Protein AF-A0AAN8PLW9-F1 (afdb_monomer_lite)

InterPro domains:
  IPR005813 Large ribosomal subunit protein bL20 [PF00453] (25-83)
  IPR009062 Smac/DIABLO-like superfamily [SSF46984] (155-312)
  IPR015142 Smac/DIABLO protein [PF09057] (151-311)
  IPR015142 Smac/DIABLO protein [PTHR32247] (150-314)
  IPR035566 Ribosomal protein bL20, C-terminal [G3DSA:1.10.1900.20] (32-91)
  IPR035566 Ribosomal protein bL20, C-terminal [SSF74731] (24-89)

pLDDT: mean 75.08, std 21.53, range [24.36, 96.12]

Foldseek 3Di:
DPVVVVVVVVVPPPPPPDDPVVVVVVVVVVVVVVVLQVQLQVLCVVLQHGPVLLVVLCVLVVNDDDSVVLSVCSVPPVPVNNVSSLNSLVSCVVVVDDPCVVGDDRDPDDDDPDDPRDDPDPPDPDDDDDDDDDDPPPPDPDDDDDDPDDDDDDDPDVLVVLLVVLVVLLVVLLVLLVVLLVVLVVLLVQLVVLLVVLLVLLVVVVPDPDPDVVSVVVNVVSVVVNVVSVVVNVVSVVVNVVSVVSLVVSLVSNVVSVNPVSSVVSVVSNVVSVVVSVVSVVVVVVSVVSSVVSVVVVVVVVVVVVVVVVVVVVVVVVVVVVVVVPD

Radius of gyration: 37.56 Å; chains: 1; bounding box: 83×84×114 Å

Structure (mmCIF, N/CA/C/O backbone):
data_AF-A0AAN8PLW9-F1
#
_entry.id   AF-A0AAN8PLW9-F1
#
loop_
_atom_site.group_PDB
_atom_site.id
_atom_site.type_symbol
_atom_site.label_atom_id
_atom_site.label_alt_id
_atom_site.label_comp_id
_atom_site.label_asym_id
_atom_site.label_entity_id
_atom_site.label_seq_id
_atom_site.pdbx_PDB_ins_code
_atom_site.Cartn_x
_atom_site.Cartn_y
_atom_site.Cartn_z
_atom_site.occupancy
_atom_site.B_iso_or_equiv
_atom_site.auth_seq_id
_atom_site.auth_comp_id
_atom_site.auth_asym_id
_atom_site.auth_atom_id
_atom_site.pdbx_PDB_model_num
ATOM 1 N N . MET A 1 1 ? -23.360 70.656 -38.941 1.00 50.59 1 MET A N 1
ATOM 2 C CA . MET A 1 1 ? -24.178 69.488 -38.533 1.00 50.59 1 MET A CA 1
ATOM 3 C C . MET A 1 1 ? -23.566 68.117 -38.887 1.00 50.59 1 MET A C 1
ATOM 5 O O . MET A 1 1 ? -24.275 67.131 -38.791 1.00 50.59 1 MET A O 1
ATOM 9 N N . VAL A 1 2 ? -22.261 67.995 -39.193 1.00 48.69 2 VAL A N 1
ATOM 10 C CA . VAL A 1 2 ? -21.646 66.688 -39.561 1.00 48.69 2 VAL A CA 1
ATOM 11 C C . VAL A 1 2 ? -20.657 66.154 -38.504 1.00 48.69 2 VAL A C 1
ATOM 13 O O . VAL A 1 2 ? -20.423 64.956 -38.417 1.00 48.69 2 VAL A O 1
ATOM 16 N N . LEU A 1 3 ? -20.153 67.004 -37.601 1.00 41.78 3 LEU A N 1
ATOM 17 C CA . LEU A 1 3 ? -19.166 66.601 -36.583 1.00 41.78 3 LEU A CA 1
ATOM 18 C C . LEU A 1 3 ? -19.760 66.019 -35.285 1.00 41.78 3 LEU A C 1
ATOM 20 O O . LEU A 1 3 ? -19.032 65.433 -34.491 1.00 41.78 3 LEU A O 1
ATOM 24 N N . ARG A 1 4 ? -21.080 66.117 -35.064 1.00 43.03 4 ARG A N 1
ATOM 25 C CA . ARG A 1 4 ? -21.743 65.469 -33.912 1.00 43.03 4 ARG A CA 1
ATOM 26 C C . ARG A 1 4 ? -22.109 64.001 -34.169 1.00 43.03 4 ARG A C 1
ATOM 28 O O . ARG A 1 4 ? -22.199 63.236 -33.215 1.00 43.03 4 ARG A O 1
ATOM 35 N N . SER A 1 5 ? -22.250 63.592 -35.431 1.00 45.59 5 SER A N 1
ATOM 36 C CA . SER A 1 5 ? -22.651 62.225 -35.795 1.00 45.59 5 SER A CA 1
ATOM 37 C C . SER A 1 5 ? -21.493 61.222 -35.718 1.00 45.59 5 SER A C 1
ATOM 39 O O . SER A 1 5 ? -21.696 60.080 -35.315 1.00 45.59 5 SER A O 1
ATOM 41 N N . VAL A 1 6 ? -20.256 61.651 -35.998 1.00 51.91 6 VAL A N 1
ATOM 42 C CA . VAL A 1 6 ? -19.068 60.779 -35.883 1.00 51.91 6 VAL A CA 1
ATOM 43 C C . VAL A 1 6 ? -18.714 60.498 -34.414 1.00 51.91 6 VAL A C 1
ATOM 45 O O . VAL A 1 6 ? -18.327 59.382 -34.067 1.00 51.91 6 VAL A O 1
ATOM 48 N N . ALA A 1 7 ? -18.933 61.468 -33.518 1.00 49.44 7 ALA A N 1
ATOM 49 C CA . ALA A 1 7 ? -18.666 61.312 -32.086 1.00 49.44 7 ALA A CA 1
ATOM 50 C C . ALA A 1 7 ? -19.625 60.326 -31.387 1.00 49.44 7 ALA A C 1
ATOM 52 O O . ALA A 1 7 ? -19.243 59.686 -30.407 1.00 49.44 7 ALA A O 1
ATOM 53 N N . LEU A 1 8 ? -20.852 60.162 -31.897 1.00 50.16 8 LEU A N 1
ATOM 54 C CA . LEU A 1 8 ? -21.793 59.148 -31.409 1.00 50.16 8 LEU A CA 1
ATOM 55 C C . LEU A 1 8 ? -21.481 57.751 -31.962 1.00 50.16 8 LEU A C 1
ATOM 57 O O . LEU A 1 8 ? -21.632 56.772 -31.234 1.00 50.16 8 LEU A O 1
ATOM 61 N N . PHE A 1 9 ? -20.950 57.648 -33.185 1.00 44.53 9 PHE A N 1
ATOM 62 C CA . PHE A 1 9 ? -20.559 56.361 -33.767 1.00 44.53 9 PHE A CA 1
ATOM 63 C C . PHE A 1 9 ? -19.306 55.758 -33.104 1.00 44.53 9 PHE A C 1
ATOM 65 O O . PHE A 1 9 ? -19.238 54.548 -32.905 1.00 44.53 9 PHE A O 1
ATOM 72 N N . MET A 1 10 ? -18.357 56.580 -32.634 1.00 47.38 10 MET A N 1
ATOM 73 C CA . MET A 1 10 ? -17.218 56.089 -31.832 1.00 47.38 10 MET A CA 1
ATOM 74 C C . MET A 1 10 ? -17.579 55.718 -30.381 1.00 47.38 10 MET A C 1
ATOM 76 O O . MET A 1 10 ? -16.750 55.154 -29.663 1.00 47.38 10 MET A O 1
ATOM 80 N N . ARG A 1 11 ? -18.811 56.004 -29.935 1.00 45.56 11 ARG A N 1
ATOM 81 C CA . ARG A 1 11 ? -19.292 55.677 -28.583 1.00 45.56 11 ARG A CA 1
ATOM 82 C C . ARG A 1 11 ? -19.982 54.315 -28.493 1.00 45.56 11 ARG A C 1
ATOM 84 O O . ARG A 1 11 ? -20.186 53.820 -27.387 1.00 45.56 11 ARG A O 1
ATOM 91 N N . HIS A 1 12 ? -20.245 53.660 -29.622 1.00 45.56 12 HIS A N 1
ATOM 92 C CA . HIS A 1 12 ? -20.545 52.231 -29.657 1.00 45.56 12 HIS A CA 1
ATOM 93 C C . HIS A 1 12 ? -19.248 51.424 -29.746 1.00 45.56 12 HIS A C 1
ATOM 95 O O . HIS A 1 12 ? -18.953 50.767 -30.741 1.00 45.56 12 HIS A O 1
ATOM 101 N N . ARG A 1 13 ? -18.469 51.427 -28.653 1.00 52.16 13 ARG A N 1
ATOM 102 C CA . ARG A 1 13 ? -17.624 50.259 -28.389 1.00 52.16 13 ARG A CA 1
ATOM 103 C C . ARG A 1 13 ? -18.575 49.069 -28.221 1.00 52.16 13 ARG A C 1
ATOM 105 O O . ARG A 1 13 ? -19.472 49.167 -27.380 1.00 52.16 13 ARG A O 1
ATOM 112 N N . PRO A 1 14 ? -18.417 47.970 -28.979 1.00 43.75 14 PRO A N 1
ATOM 113 C CA . PRO A 1 14 ? -19.180 46.761 -28.716 1.00 43.75 14 PRO A CA 1
ATOM 114 C C . PRO A 1 14 ? -18.928 46.373 -27.258 1.00 43.75 14 PRO A C 1
ATOM 116 O O . PRO A 1 14 ? -17.778 46.328 -26.817 1.00 43.75 14 PRO A O 1
ATOM 119 N N . ILE A 1 15 ? -20.010 46.189 -26.502 1.00 53.19 15 ILE A N 1
ATOM 120 C CA . ILE A 1 15 ? -19.994 45.842 -25.080 1.00 53.19 15 ILE A CA 1
ATOM 121 C C . ILE A 1 15 ? -19.050 44.644 -24.904 1.00 53.19 15 ILE A C 1
ATOM 123 O O . ILE A 1 15 ? -19.346 43.569 -25.435 1.00 53.19 15 ILE A O 1
ATOM 127 N N . PRO A 1 16 ? -17.907 44.777 -24.201 1.00 55.03 16 PRO A N 1
ATOM 128 C CA . PRO A 1 16 ? -17.089 43.620 -23.906 1.00 55.03 16 PRO A CA 1
ATOM 129 C C . PRO A 1 16 ? -17.840 42.832 -22.835 1.00 55.03 16 PRO A C 1
ATOM 131 O O . PRO A 1 16 ? -17.792 43.156 -21.654 1.00 55.03 16 PRO A O 1
ATOM 134 N N . SER A 1 17 ? -18.559 41.789 -23.245 1.00 50.91 17 SER A N 1
ATOM 135 C CA . SER A 1 17 ? -19.338 40.903 -22.367 1.00 50.91 17 SER A CA 1
ATOM 136 C C . SER A 1 17 ? -18.478 40.054 -21.415 1.00 50.91 17 SER A C 1
ATOM 138 O O . SER A 1 17 ? -18.953 39.079 -20.837 1.00 50.91 17 SER A O 1
ATOM 140 N N . LYS A 1 18 ? -17.196 40.397 -21.244 1.00 55.50 18 LYS A N 1
ATOM 141 C CA . LYS A 1 18 ? -16.252 39.756 -20.329 1.00 55.50 18 LYS A CA 1
ATOM 142 C C . LYS A 1 18 ? -15.375 40.837 -19.705 1.00 55.50 18 LYS A C 1
ATOM 144 O O . LYS A 1 18 ? -14.863 41.699 -20.417 1.00 55.50 18 LYS A O 1
ATOM 149 N N . THR A 1 19 ? -15.218 40.790 -18.384 1.00 61.34 19 THR A N 1
ATOM 150 C CA . THR A 1 19 ? -14.403 41.729 -17.596 1.00 61.34 19 THR A CA 1
ATOM 151 C C . THR A 1 19 ? -13.028 41.965 -18.253 1.00 61.34 19 THR A C 1
ATOM 153 O O . THR A 1 19 ? -12.429 40.991 -18.732 1.00 61.34 19 THR A O 1
ATOM 156 N N . PRO A 1 20 ? -12.505 43.213 -18.293 1.00 67.94 20 PRO A N 1
ATOM 157 C CA . PRO A 1 20 ? -11.248 43.555 -18.975 1.00 67.94 20 PRO A CA 1
ATOM 158 C C . PRO A 1 20 ? -10.085 42.611 -18.635 1.00 67.94 20 PRO A C 1
ATOM 160 O O . PRO A 1 20 ? -9.322 42.212 -19.514 1.00 67.94 20 PRO A O 1
ATOM 163 N N . ASP A 1 21 ? -10.009 42.162 -17.385 1.00 67.56 21 ASP A N 1
ATOM 164 C CA . ASP A 1 21 ? -8.964 41.265 -16.889 1.00 67.56 21 ASP A CA 1
ATOM 165 C C . ASP A 1 21 ? -8.932 39.905 -17.592 1.00 67.56 21 ASP A C 1
ATOM 167 O O . ASP A 1 21 ? -7.860 39.382 -17.905 1.00 67.56 21 ASP A O 1
ATOM 171 N N . SER A 1 22 ? -10.097 39.325 -17.890 1.00 70.62 22 SER A N 1
ATOM 172 C CA . SER A 1 22 ? -10.183 38.034 -18.585 1.00 70.62 22 SER A CA 1
ATOM 173 C C . SER A 1 22 ? -9.719 38.138 -20.045 1.00 70.62 22 SER A C 1
ATOM 175 O O . SER A 1 22 ? -9.078 37.221 -20.567 1.00 70.62 22 SER A O 1
ATOM 177 N N . PHE A 1 23 ? -9.965 39.285 -20.688 1.00 77.50 23 PHE A N 1
ATOM 178 C CA . PHE A 1 23 ? -9.518 39.578 -22.047 1.00 77.50 23 PHE A CA 1
ATOM 179 C C . PHE A 1 23 ? -7.994 39.724 -22.117 1.00 77.50 23 PHE A C 1
ATOM 181 O O . PHE A 1 23 ? -7.352 39.088 -22.958 1.00 77.50 23 PHE A O 1
ATOM 188 N N . TRP A 1 24 ? -7.394 40.494 -21.202 1.00 76.19 24 TRP A N 1
ATOM 189 C CA . TRP A 1 24 ? -5.939 40.666 -21.147 1.00 76.19 24 TRP A CA 1
ATOM 190 C C . TRP A 1 24 ? -5.211 39.364 -20.798 1.00 76.19 24 TRP A C 1
ATOM 192 O O . TRP A 1 24 ? -4.194 39.056 -21.425 1.00 76.19 24 TRP A O 1
ATOM 202 N N . ARG A 1 25 ? -5.760 38.542 -19.890 1.00 77.31 25 ARG A N 1
ATOM 203 C CA . ARG A 1 25 ? -5.232 37.193 -19.596 1.00 77.31 25 ARG A CA 1
ATOM 204 C C . ARG A 1 25 ? -5.266 36.293 -20.830 1.00 77.31 25 ARG A C 1
ATOM 206 O O . ARG A 1 25 ? -4.258 35.667 -21.156 1.00 77.31 25 ARG A O 1
ATOM 213 N N . LYS A 1 26 ? -6.383 36.278 -21.563 1.00 81.25 26 LYS A N 1
ATOM 214 C CA . LYS A 1 26 ? -6.530 35.464 -22.778 1.00 81.25 26 LYS A CA 1
ATOM 215 C C . LYS A 1 26 ? -5.610 35.944 -23.906 1.00 81.25 26 LYS A C 1
ATOM 217 O O . LYS A 1 26 ? -4.977 35.128 -24.570 1.00 81.25 26 LYS A O 1
ATOM 222 N N . ARG A 1 27 ? -5.454 37.261 -24.079 1.00 83.75 27 ARG A N 1
ATOM 223 C CA . ARG A 1 27 ? -4.510 37.849 -25.045 1.00 83.75 27 ARG A CA 1
ATOM 224 C C . ARG A 1 27 ? -3.057 37.529 -24.690 1.00 83.75 27 ARG A C 1
ATOM 226 O O . ARG A 1 27 ? -2.280 37.222 -25.589 1.00 83.75 27 ARG A O 1
ATOM 233 N N . LYS A 1 28 ? -2.695 37.566 -23.402 1.00 82.94 28 LYS A N 1
ATOM 234 C CA . LYS A 1 28 ? -1.369 37.158 -22.914 1.00 82.94 28 LYS A CA 1
ATOM 235 C C . LYS A 1 28 ? -1.116 35.684 -23.238 1.00 82.94 28 LYS A C 1
ATOM 237 O O . LYS A 1 28 ? -0.106 35.379 -23.859 1.00 82.94 28 LYS A O 1
ATOM 242 N N . PHE A 1 29 ? -2.063 34.801 -22.919 1.00 85.38 29 PHE A N 1
ATOM 243 C CA . PHE A 1 29 ? -1.981 33.377 -23.252 1.00 85.38 29 PHE A CA 1
ATOM 244 C C . PHE A 1 29 ? -1.773 33.134 -24.754 1.00 85.38 29 PHE A C 1
ATOM 246 O O . PHE A 1 29 ? -0.848 32.419 -25.125 1.00 85.38 29 PHE A O 1
ATOM 253 N N . PHE A 1 30 ? -2.561 33.779 -25.623 1.00 87.25 30 PHE A N 1
ATOM 254 C CA . PHE A 1 30 ? -2.394 33.646 -27.074 1.00 87.25 30 PHE A CA 1
ATOM 255 C C . PHE A 1 30 ? -1.044 34.170 -27.572 1.00 87.25 30 PHE A C 1
ATOM 257 O O . PHE A 1 30 ? -0.432 33.525 -28.417 1.00 87.25 30 PHE A O 1
ATOM 264 N N . LYS A 1 31 ? -0.557 35.296 -27.032 1.00 88.81 31 LYS A N 1
ATOM 265 C CA . LYS A 1 31 ? 0.775 35.826 -27.367 1.00 88.81 31 LYS A CA 1
ATOM 266 C C . LYS A 1 31 ? 1.886 34.835 -27.007 1.00 88.81 31 LYS A C 1
ATOM 268 O O . LYS A 1 31 ? 2.753 34.588 -27.835 1.00 88.81 31 LYS A O 1
ATOM 273 N N . PHE A 1 32 ? 1.842 34.243 -25.811 1.00 88.94 32 PHE A N 1
ATOM 274 C CA . PHE A 1 32 ? 2.824 33.230 -25.404 1.00 88.94 32 PHE A CA 1
ATOM 275 C C . PHE A 1 32 ? 2.703 31.945 -26.224 1.00 88.94 32 PHE A C 1
ATOM 277 O O . PHE A 1 32 ? 3.716 31.403 -26.644 1.00 88.94 32 PHE A O 1
ATOM 284 N N . ALA A 1 33 ? 1.484 31.483 -26.511 1.00 89.44 33 ALA A N 1
ATOM 285 C CA . ALA A 1 33 ? 1.268 30.294 -27.331 1.00 89.44 33 ALA A CA 1
ATOM 286 C C . ALA A 1 33 ? 1.792 30.470 -28.766 1.00 89.44 33 ALA A C 1
ATOM 288 O O . ALA A 1 33 ? 2.416 29.554 -29.292 1.00 89.44 33 ALA A O 1
ATOM 289 N N . ALA A 1 34 ? 1.574 31.639 -29.378 1.00 92.81 34 ALA A N 1
ATOM 290 C CA . ALA A 1 34 ? 2.102 31.959 -30.702 1.00 92.81 34 ALA A CA 1
ATOM 291 C C . ALA A 1 34 ? 3.637 31.986 -30.706 1.00 92.81 34 ALA A C 1
ATOM 293 O O . ALA A 1 34 ? 4.262 31.363 -31.557 1.00 92.81 34 ALA A O 1
ATOM 294 N N . LEU A 1 35 ? 4.240 32.629 -29.703 1.00 93.06 35 LEU A N 1
ATOM 295 C CA . LEU A 1 35 ? 5.692 32.686 -29.547 1.00 93.06 35 LEU A CA 1
ATOM 296 C C . LEU A 1 35 ? 6.300 31.295 -29.306 1.00 93.06 35 LEU A C 1
ATOM 298 O O . LEU A 1 35 ? 7.343 30.973 -29.867 1.00 93.06 35 LEU A O 1
ATOM 302 N N . HIS A 1 36 ? 5.642 30.449 -28.511 1.00 94.19 36 HIS A N 1
ATOM 303 C CA . HIS A 1 36 ? 6.068 29.066 -28.298 1.00 94.19 36 HIS A CA 1
ATOM 304 C C . HIS A 1 36 ? 5.989 28.233 -29.581 1.00 94.19 36 HIS A C 1
ATOM 306 O O . HIS A 1 36 ? 6.881 27.428 -29.815 1.00 94.19 36 HIS A O 1
ATOM 312 N N . ASN A 1 37 ? 4.963 28.430 -30.417 1.00 93.56 37 ASN A N 1
ATOM 313 C CA . ASN A 1 37 ? 4.879 27.754 -31.715 1.00 93.56 37 ASN A CA 1
ATOM 314 C C . ASN A 1 37 ? 6.023 28.174 -32.624 1.00 93.56 37 ASN A C 1
ATOM 316 O O . ASN A 1 37 ? 6.714 27.311 -33.136 1.00 93.56 37 ASN A O 1
ATOM 320 N N . GLN A 1 38 ? 6.251 29.481 -32.755 1.00 94.88 38 GLN A N 1
ATOM 321 C CA . GLN A 1 38 ? 7.293 30.018 -33.622 1.00 9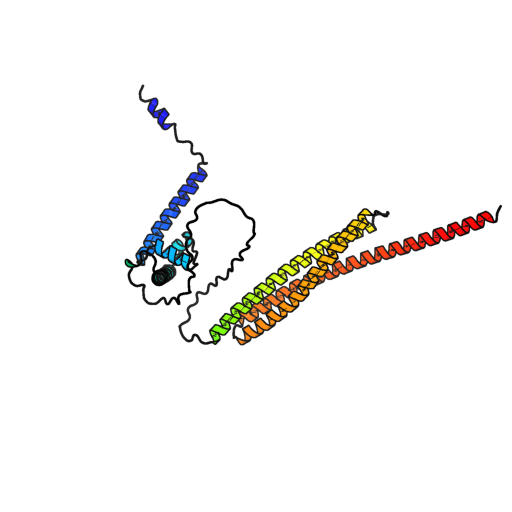4.88 38 GLN A CA 1
ATOM 322 C C . GLN A 1 38 ? 8.682 29.499 -33.233 1.00 94.88 38 GLN A C 1
ATOM 324 O O . GLN A 1 38 ? 9.449 29.082 -34.090 1.00 94.88 38 GLN A O 1
ATOM 329 N N . ARG A 1 39 ? 9.003 29.499 -31.932 1.00 95.12 39 ARG A N 1
ATOM 330 C CA . ARG A 1 39 ? 10.288 28.977 -31.439 1.00 95.12 39 ARG A CA 1
ATOM 331 C C . ARG A 1 39 ? 10.443 27.489 -31.702 1.00 95.12 39 ARG A C 1
ATOM 333 O O . ARG A 1 39 ? 11.528 27.044 -32.043 1.00 95.12 39 ARG A O 1
ATOM 340 N N . LEU A 1 40 ? 9.371 26.734 -31.499 1.00 94.50 40 LEU A N 1
ATOM 341 C CA . LEU A 1 40 ? 9.417 25.291 -31.637 1.00 94.50 40 LEU A CA 1
ATOM 342 C C . LEU A 1 40 ? 9.462 24.857 -33.103 1.00 94.50 40 LEU A C 1
ATOM 344 O O . LEU A 1 40 ? 10.163 23.914 -33.429 1.00 94.50 40 LEU A O 1
ATOM 348 N N . GLU A 1 41 ? 8.756 25.568 -33.976 1.00 93.94 41 GLU A N 1
ATOM 349 C CA . GLU A 1 41 ? 8.818 25.386 -35.425 1.00 93.94 41 GLU A CA 1
ATOM 350 C C . GLU A 1 41 ? 10.232 25.667 -35.942 1.00 93.94 41 GLU A C 1
ATOM 352 O O . GLU A 1 41 ? 10.813 24.785 -36.563 1.00 93.94 41 GLU A O 1
ATOM 357 N N . ALA A 1 42 ? 10.842 26.790 -35.541 1.00 94.38 42 ALA A N 1
ATOM 358 C CA . ALA A 1 42 ? 12.234 27.100 -35.873 1.00 94.38 42 ALA A CA 1
ATOM 359 C C . ALA A 1 42 ? 13.222 26.034 -35.357 1.00 94.38 42 ALA A C 1
ATOM 361 O O . ALA A 1 42 ? 14.083 25.576 -36.099 1.00 94.38 42 ALA A O 1
ATOM 362 N N . ALA A 1 43 ? 13.074 25.585 -34.106 1.00 94.62 43 ALA A N 1
ATOM 363 C CA . ALA A 1 43 ? 13.953 24.562 -33.536 1.00 94.62 43 ALA A CA 1
ATOM 364 C C . ALA A 1 43 ? 13.806 23.200 -34.242 1.00 94.62 43 ALA A C 1
ATOM 366 O O . ALA A 1 43 ? 14.785 22.482 -34.433 1.00 94.62 43 ALA A O 1
ATOM 367 N N . CYS A 1 44 ? 12.588 22.822 -34.638 1.00 91.94 44 CYS A N 1
ATOM 368 C CA . CYS A 1 44 ? 12.367 21.605 -35.413 1.00 91.94 44 CYS A CA 1
ATOM 369 C C . CYS A 1 44 ? 12.951 21.731 -36.836 1.00 91.94 44 CYS A C 1
ATOM 371 O O . CYS A 1 44 ? 13.573 20.781 -37.313 1.00 91.94 44 CYS A O 1
ATOM 373 N N . GLU A 1 45 ? 12.828 22.899 -37.478 1.00 90.12 45 GLU A N 1
ATOM 374 C CA . GLU A 1 45 ? 13.415 23.188 -38.796 1.00 90.12 45 GLU A CA 1
ATOM 375 C C . GLU A 1 45 ? 14.950 23.124 -38.792 1.00 90.12 45 GLU A C 1
ATOM 377 O O . GLU A 1 45 ? 15.532 22.581 -39.729 1.00 90.12 45 GLU A O 1
ATOM 382 N N . GLU A 1 46 ? 15.613 23.577 -37.722 1.00 90.00 46 GLU A N 1
ATOM 383 C CA . GLU A 1 46 ? 17.070 23.427 -37.548 1.00 90.00 46 GLU A CA 1
ATOM 384 C C . GLU A 1 46 ? 17.520 21.956 -37.558 1.00 90.00 46 GLU A C 1
ATOM 386 O O . GLU A 1 46 ? 18.615 21.633 -38.023 1.00 90.00 46 GLU A O 1
ATOM 391 N N . HIS A 1 47 ? 16.667 21.051 -37.075 1.00 88.75 47 HIS A N 1
ATOM 392 C CA . HIS A 1 47 ? 16.892 19.605 -37.112 1.00 88.75 47 HIS A CA 1
ATOM 393 C C . HIS A 1 47 ? 16.306 18.927 -38.358 1.00 88.75 47 HIS A C 1
ATOM 395 O O . HIS A 1 47 ? 16.368 17.704 -38.466 1.00 88.75 47 HIS A O 1
ATOM 401 N N . GLY A 1 48 ? 15.757 19.698 -39.302 1.00 86.25 48 GLY A N 1
ATOM 402 C CA . GLY A 1 48 ? 15.181 19.184 -40.540 1.00 86.25 48 GLY A CA 1
ATOM 403 C C . GLY A 1 48 ? 13.898 18.381 -40.333 1.00 86.25 48 GLY A C 1
ATOM 404 O O . GLY A 1 48 ? 13.636 17.479 -41.117 1.00 86.25 48 GLY A O 1
ATOM 405 N N . PHE A 1 49 ? 13.111 18.67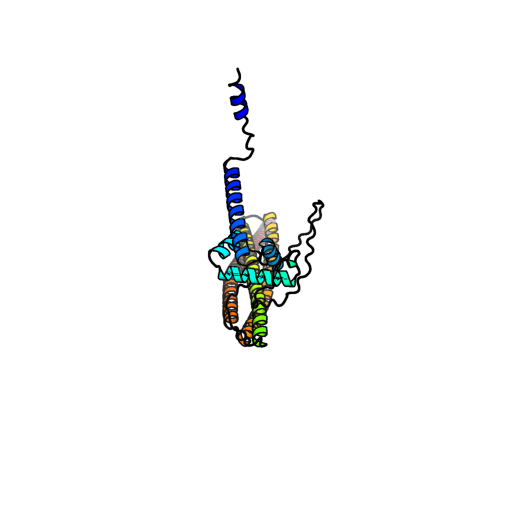0 -39.290 1.00 87.19 49 PHE A N 1
ATOM 406 C CA . PHE A 1 49 ? 11.869 17.962 -38.971 1.00 87.19 49 PHE A CA 1
ATOM 407 C C . PHE A 1 49 ? 10.711 18.941 -38.739 1.00 87.19 49 PHE A C 1
ATOM 409 O O . PHE A 1 49 ? 10.909 20.042 -38.246 1.00 87.19 49 PHE A O 1
ATOM 416 N N . THR A 1 50 ? 9.469 18.580 -39.070 1.00 89.75 50 THR A N 1
ATOM 417 C CA . THR A 1 50 ? 8.317 19.485 -38.875 1.00 89.75 50 THR A CA 1
ATOM 418 C C . THR A 1 50 ? 7.655 19.264 -37.513 1.00 89.75 50 THR A C 1
ATOM 420 O O . THR A 1 50 ? 7.389 18.125 -37.121 1.00 89.75 50 THR A O 1
ATOM 423 N N . PHE A 1 51 ? 7.271 20.342 -36.815 1.00 90.25 51 PHE A N 1
ATOM 424 C CA . PHE A 1 51 ? 6.649 20.252 -35.483 1.00 90.25 51 PHE A CA 1
ATOM 425 C C . PHE A 1 51 ? 5.371 19.392 -35.452 1.00 90.25 51 PHE A C 1
ATOM 427 O O . PHE A 1 51 ? 5.156 18.640 -34.501 1.00 90.25 51 PHE A O 1
ATOM 434 N N . ASN A 1 52 ? 4.518 19.465 -36.479 1.00 89.56 52 ASN A N 1
ATOM 435 C CA . ASN A 1 52 ? 3.279 18.677 -36.524 1.00 89.56 52 ASN A CA 1
ATOM 436 C C . ASN A 1 52 ? 3.558 17.165 -36.568 1.00 89.56 52 ASN A C 1
ATOM 438 O O . ASN A 1 52 ? 2.910 16.405 -35.849 1.00 89.56 52 ASN A O 1
ATOM 442 N N . LEU A 1 53 ? 4.562 16.750 -37.348 1.00 88.56 53 LEU A N 1
ATOM 443 C CA . LEU A 1 53 ? 5.003 15.357 -37.440 1.00 88.56 53 LEU A CA 1
ATOM 444 C C . LEU A 1 53 ? 5.700 14.907 -36.153 1.00 88.56 53 LEU A C 1
ATOM 446 O O . LEU A 1 53 ? 5.422 13.816 -35.653 1.00 88.56 53 LEU A O 1
ATOM 450 N N . MET A 1 54 ? 6.536 15.768 -35.566 1.00 89.12 54 MET A N 1
ATOM 451 C CA . MET A 1 54 ? 7.171 15.509 -34.273 1.00 89.12 54 MET A CA 1
ATOM 452 C C . MET A 1 54 ? 6.138 15.290 -33.177 1.00 89.12 54 MET A C 1
ATOM 454 O O . MET A 1 54 ? 6.203 14.306 -32.442 1.00 89.12 54 MET A O 1
ATOM 458 N N . ARG A 1 55 ? 5.148 16.178 -33.089 1.00 90.19 55 ARG A N 1
ATOM 459 C CA . ARG A 1 55 ? 4.082 16.098 -32.096 1.00 90.19 55 ARG A CA 1
ATOM 460 C C . ARG A 1 55 ? 3.276 14.812 -32.241 1.00 90.19 55 ARG A C 1
ATOM 462 O O . ARG A 1 55 ? 3.034 14.153 -31.235 1.00 90.19 55 ARG A O 1
ATOM 469 N N . GLU A 1 56 ? 2.872 14.462 -33.458 1.00 87.25 56 GLU A N 1
ATOM 470 C CA . GLU A 1 56 ? 2.125 13.230 -33.724 1.00 87.25 56 GLU A CA 1
ATOM 471 C C . GLU A 1 56 ? 2.944 11.991 -33.332 1.00 87.25 56 GLU A C 1
ATOM 473 O O . GLU A 1 56 ? 2.450 11.110 -32.632 1.00 87.25 56 GLU A O 1
ATOM 478 N N . SER A 1 57 ? 4.232 11.969 -33.678 1.00 88.25 57 SER A N 1
ATOM 479 C CA . SER A 1 57 ? 5.140 10.863 -33.348 1.00 88.25 57 SER A CA 1
ATOM 480 C C . SER A 1 57 ? 5.344 10.707 -31.838 1.00 88.25 57 SER A C 1
ATOM 482 O O . SER A 1 57 ? 5.333 9.592 -31.317 1.00 88.25 57 SER A O 1
ATOM 484 N N . LEU A 1 58 ? 5.473 11.819 -31.107 1.00 89.38 58 LEU A N 1
ATOM 485 C CA . LEU A 1 58 ? 5.573 11.809 -29.645 1.00 89.38 58 LEU A CA 1
ATOM 486 C C . LEU A 1 58 ? 4.277 11.334 -28.984 1.00 89.38 58 LEU A C 1
ATOM 488 O O . LEU A 1 58 ? 4.332 10.514 -28.067 1.00 89.38 58 LEU A O 1
ATOM 492 N N . ILE A 1 59 ? 3.116 11.771 -29.485 1.00 89.69 59 ILE A N 1
ATOM 493 C CA . ILE A 1 59 ? 1.807 11.311 -28.999 1.00 89.69 59 ILE A CA 1
ATOM 494 C C . ILE A 1 59 ? 1.673 9.797 -29.189 1.00 89.69 59 ILE A C 1
ATOM 496 O O . ILE A 1 59 ? 1.311 9.094 -28.249 1.00 89.69 59 ILE A O 1
ATOM 500 N N . ARG A 1 60 ? 2.043 9.269 -30.360 1.00 84.00 60 ARG A N 1
ATOM 501 C CA . ARG A 1 60 ? 2.012 7.824 -30.636 1.00 84.00 60 ARG A CA 1
ATOM 502 C C . ARG A 1 60 ? 3.048 7.029 -29.845 1.00 84.00 60 ARG A C 1
ATOM 504 O O . ARG A 1 60 ? 2.923 5.816 -29.698 1.00 84.00 60 ARG A O 1
ATOM 511 N N . SER A 1 61 ? 4.086 7.686 -29.330 1.00 84.88 61 SER A N 1
ATOM 512 C CA . SER A 1 61 ? 5.044 7.132 -28.358 1.00 84.88 61 SER A CA 1
ATOM 513 C C . SER A 1 61 ? 4.596 7.193 -26.915 1.00 84.88 61 SER A C 1
ATOM 515 O O . SER A 1 61 ? 5.375 6.795 -26.057 1.00 84.88 61 SER A O 1
ATOM 517 N N . ASN A 1 62 ? 3.386 7.678 -26.628 1.00 83.75 62 ASN A N 1
ATOM 518 C CA . ASN A 1 62 ? 2.951 7.979 -25.265 1.00 83.75 62 ASN A CA 1
ATOM 519 C C . ASN A 1 62 ? 3.890 8.965 -24.538 1.00 83.75 62 ASN A C 1
ATOM 521 O O . ASN A 1 62 ? 3.918 9.014 -23.311 1.00 83.75 62 ASN A O 1
ATOM 525 N N . VAL A 1 63 ? 4.633 9.796 -25.280 1.00 88.25 63 VAL A N 1
ATOM 526 C CA . VAL A 1 63 ? 5.480 10.860 -24.728 1.00 88.25 63 VAL A CA 1
ATOM 527 C C . VAL A 1 63 ? 4.672 12.158 -24.727 1.00 88.25 63 VAL A C 1
ATOM 529 O O . VAL A 1 63 ? 4.684 12.952 -25.669 1.00 88.25 63 VAL A O 1
ATOM 532 N N . LEU A 1 64 ? 3.906 12.351 -23.653 1.00 88.94 64 LEU A N 1
ATOM 533 C CA . LEU A 1 64 ? 2.982 13.473 -23.468 1.00 88.94 64 LEU A CA 1
ATOM 534 C C . LEU A 1 64 ? 3.705 14.699 -22.889 1.00 88.94 64 LEU A C 1
ATOM 536 O O . LEU A 1 64 ? 3.623 14.988 -21.696 1.00 88.94 64 LEU A O 1
ATOM 540 N N . LEU A 1 65 ? 4.405 15.445 -23.742 1.00 89.44 65 LEU A N 1
ATOM 541 C CA . LEU A 1 65 ? 5.113 16.662 -23.335 1.00 89.44 65 LEU A CA 1
ATOM 542 C C . LEU A 1 65 ? 4.269 17.923 -23.549 1.00 89.44 65 LE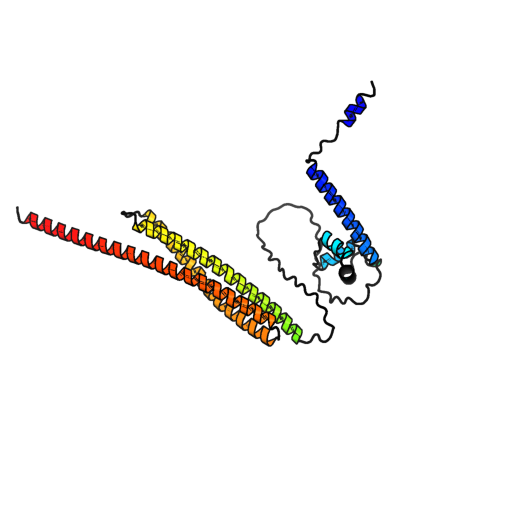U A C 1
ATOM 544 O O . LEU A 1 65 ? 3.706 18.163 -24.620 1.00 89.44 65 LEU A O 1
ATOM 548 N N . ASN A 1 66 ? 4.210 18.774 -22.522 1.00 91.69 66 ASN A N 1
ATOM 549 C CA . ASN A 1 66 ? 3.587 20.089 -22.633 1.00 91.69 66 ASN A CA 1
ATOM 550 C C . ASN A 1 66 ? 4.437 20.995 -23.540 1.00 91.69 66 ASN A C 1
ATOM 552 O O . ASN A 1 66 ? 5.660 21.031 -23.423 1.00 91.69 66 ASN A O 1
ATOM 556 N N . ARG A 1 67 ? 3.787 21.798 -24.390 1.00 90.19 67 ARG A N 1
ATOM 557 C CA . ARG A 1 67 ? 4.447 22.728 -25.320 1.00 90.19 67 ARG A CA 1
ATOM 558 C C . ARG A 1 67 ? 5.422 23.678 -24.622 1.00 90.19 67 ARG A C 1
ATOM 560 O O . ARG A 1 67 ? 6.445 24.007 -25.203 1.00 90.19 67 ARG A O 1
ATOM 567 N N . LYS A 1 68 ? 5.120 24.110 -23.392 1.00 92.69 68 LYS A N 1
ATOM 568 C CA . LYS A 1 68 ? 6.040 24.953 -22.613 1.00 92.69 68 LYS A CA 1
ATOM 569 C C . LYS A 1 68 ? 7.369 24.231 -22.351 1.00 92.69 68 LYS A C 1
ATOM 571 O O . LYS A 1 68 ? 8.413 24.776 -22.667 1.00 92.69 68 LYS A O 1
ATOM 576 N N . ILE A 1 69 ? 7.301 22.997 -21.853 1.00 94.56 69 ILE A N 1
ATOM 577 C CA . ILE A 1 69 ? 8.477 22.168 -21.551 1.00 94.56 69 ILE A CA 1
ATOM 578 C C . ILE A 1 69 ? 9.272 21.906 -22.831 1.00 94.56 69 ILE A C 1
ATOM 580 O O . ILE A 1 69 ? 10.488 21.988 -22.830 1.00 94.56 69 ILE A O 1
ATOM 584 N N . LEU A 1 70 ? 8.580 21.661 -23.942 1.00 93.19 70 LEU A N 1
ATOM 585 C CA . LEU A 1 70 ? 9.204 21.423 -25.242 1.00 93.19 70 LEU A CA 1
ATOM 586 C C . LEU A 1 70 ? 10.019 22.633 -25.739 1.00 93.19 70 LEU A C 1
ATOM 588 O O . LEU A 1 70 ? 11.120 22.463 -26.251 1.00 93.19 70 LEU A O 1
ATOM 592 N N . VAL A 1 71 ? 9.510 23.852 -25.531 1.00 95.31 71 VAL A N 1
ATOM 593 C CA . VAL A 1 71 ? 10.247 25.095 -25.817 1.00 95.31 71 VAL A CA 1
ATOM 594 C C . VAL A 1 71 ? 11.400 25.301 -24.837 1.00 95.31 71 VAL A C 1
ATOM 596 O O . VAL A 1 71 ? 12.477 25.709 -25.258 1.00 95.31 71 VAL A O 1
ATOM 599 N N . ASP A 1 72 ? 11.192 25.019 -23.550 1.00 95.38 72 ASP A N 1
ATOM 600 C CA . ASP A 1 72 ? 12.240 25.156 -22.536 1.00 95.38 72 ASP A CA 1
ATOM 601 C C . ASP A 1 72 ? 13.409 24.192 -22.827 1.00 95.38 72 ASP A C 1
ATOM 603 O O . ASP A 1 72 ? 14.563 24.612 -22.787 1.00 95.38 72 ASP A O 1
ATOM 607 N N . LEU A 1 73 ? 13.122 22.950 -23.234 1.00 95.06 73 LEU A N 1
ATOM 608 C CA . LEU A 1 73 ? 14.125 21.981 -23.689 1.00 95.06 73 LEU A CA 1
ATOM 609 C C . LEU A 1 73 ? 14.853 22.457 -24.950 1.00 95.06 73 LEU A C 1
ATOM 611 O O . LEU A 1 73 ? 16.072 22.363 -25.011 1.00 95.06 73 LEU A O 1
ATOM 615 N N . ALA A 1 74 ? 14.137 23.009 -25.933 1.00 94.19 74 ALA A N 1
ATOM 616 C CA . ALA A 1 74 ? 14.757 23.524 -27.156 1.00 94.19 74 ALA A CA 1
ATOM 617 C C . ALA A 1 74 ? 15.731 24.687 -26.885 1.00 94.19 74 ALA A C 1
ATOM 619 O O . ALA A 1 74 ? 16.761 24.793 -27.542 1.00 94.19 74 ALA A O 1
ATOM 620 N N . VAL A 1 75 ? 15.423 25.551 -25.910 1.00 94.31 75 VAL A N 1
ATOM 621 C CA . VAL A 1 75 ? 16.257 26.718 -25.575 1.00 94.31 75 VAL A CA 1
ATOM 622 C C . VAL A 1 75 ? 17.431 26.347 -24.670 1.00 94.31 75 VAL A C 1
ATOM 624 O O . VAL A 1 75 ? 18.549 26.803 -24.902 1.00 94.31 75 VAL A O 1
ATOM 627 N N . TRP A 1 76 ? 17.183 25.565 -23.618 1.00 96.12 76 TRP A N 1
ATOM 628 C CA . TRP A 1 76 ? 18.166 25.325 -22.558 1.00 96.12 76 TRP A CA 1
ATOM 629 C C . TRP A 1 76 ? 18.935 24.012 -22.721 1.00 96.12 76 TRP A C 1
ATOM 631 O O . TRP A 1 76 ? 20.057 23.901 -22.230 1.00 96.12 76 TRP A O 1
ATOM 641 N N . GLU A 1 77 ? 18.376 23.031 -23.431 1.00 95.31 77 GLU A N 1
ATOM 642 C CA . GLU A 1 77 ? 18.946 21.689 -23.570 1.00 95.31 77 GLU A CA 1
ATOM 643 C C . GLU A 1 77 ? 18.959 21.200 -25.032 1.00 95.31 77 GLU A C 1
ATOM 645 O O . GLU A 1 77 ? 18.242 20.262 -25.403 1.00 95.31 77 GLU A O 1
ATOM 650 N N . PRO A 1 78 ? 19.842 21.750 -25.885 1.00 92.06 78 PRO A N 1
ATOM 651 C CA . PRO A 1 78 ? 19.857 21.421 -27.313 1.00 92.06 78 PRO A CA 1
ATOM 652 C C . PRO A 1 78 ? 20.179 19.943 -27.588 1.00 92.06 78 PRO A C 1
ATOM 654 O O . PRO A 1 78 ? 19.732 19.370 -28.578 1.00 92.06 78 PRO A O 1
ATOM 657 N N . ARG A 1 79 ? 20.932 19.283 -26.695 1.00 91.06 79 ARG A N 1
ATOM 658 C CA . ARG A 1 79 ? 21.249 17.849 -26.814 1.00 91.06 79 ARG A CA 1
ATOM 659 C C . ARG A 1 79 ? 20.014 16.979 -26.589 1.00 91.06 79 ARG A C 1
ATOM 661 O O . ARG A 1 79 ? 19.772 16.066 -27.370 1.00 91.06 79 ARG A O 1
ATOM 668 N N . THR A 1 80 ? 19.246 17.272 -25.542 1.00 92.81 80 THR A N 1
ATOM 669 C CA . THR A 1 80 ? 18.012 16.552 -25.203 1.00 92.81 80 THR A CA 1
ATOM 670 C C . THR A 1 80 ? 16.970 16.747 -26.297 1.00 92.81 80 THR A C 1
ATOM 672 O O . THR A 1 80 ? 16.353 15.779 -26.744 1.00 92.81 80 THR A O 1
ATOM 675 N N . PHE A 1 81 ? 16.826 17.984 -26.781 1.00 93.75 81 PHE A N 1
ATOM 676 C CA . PHE A 1 81 ? 15.907 18.307 -27.865 1.00 93.75 81 PHE A CA 1
ATOM 677 C C . PHE A 1 81 ? 16.259 17.566 -29.163 1.00 93.75 81 PHE A C 1
ATOM 679 O O . PHE A 1 81 ? 15.377 16.945 -29.752 1.00 93.75 81 PHE A O 1
ATOM 686 N N . LYS A 1 82 ? 17.547 17.503 -29.532 1.00 90.56 82 LYS A N 1
ATOM 687 C CA . LYS A 1 82 ? 18.020 16.707 -30.675 1.00 90.56 82 LYS A CA 1
ATOM 688 C C . LYS A 1 82 ? 17.701 15.213 -30.535 1.00 90.56 82 LYS A C 1
ATOM 690 O O . LYS A 1 82 ? 17.200 14.588 -31.463 1.00 90.56 82 LYS A O 1
ATOM 695 N N . CYS A 1 83 ? 17.951 14.619 -29.367 1.00 89.75 83 CYS A N 1
ATOM 696 C CA . CYS A 1 83 ? 17.598 13.214 -29.135 1.00 89.75 83 CYS A CA 1
ATOM 697 C C . CYS A 1 83 ? 16.088 12.974 -29.303 1.00 89.75 83 CYS A C 1
ATOM 699 O O . CYS A 1 83 ? 15.674 11.950 -29.845 1.00 89.75 83 CYS A O 1
ATOM 701 N N . LEU A 1 84 ? 15.265 13.925 -28.853 1.00 90.56 84 LEU A N 1
ATOM 702 C CA . LEU A 1 84 ? 13.812 13.861 -28.962 1.00 90.56 84 LEU A CA 1
ATOM 703 C C . LEU A 1 84 ? 13.338 13.968 -30.420 1.00 90.56 84 LEU A C 1
ATOM 705 O O . LEU A 1 84 ? 12.413 13.251 -30.809 1.00 90.56 84 LEU A O 1
ATOM 709 N N . THR A 1 85 ? 13.966 14.830 -31.227 1.00 90.25 85 THR A N 1
ATOM 710 C CA . THR A 1 85 ? 13.677 14.946 -32.665 1.00 90.25 85 THR A CA 1
ATOM 711 C C . THR A 1 85 ? 14.109 13.696 -33.421 1.00 90.25 85 THR A C 1
ATOM 713 O O . THR A 1 85 ? 13.313 13.166 -34.190 1.00 90.25 85 THR A O 1
ATOM 716 N N . ASP A 1 86 ? 15.302 13.162 -33.145 1.00 88.25 86 ASP A N 1
ATOM 717 C CA . ASP A 1 86 ? 15.828 11.954 -33.799 1.00 88.25 86 ASP A CA 1
ATOM 718 C C . ASP A 1 86 ? 14.958 10.722 -33.470 1.00 88.25 86 ASP A C 1
ATOM 720 O O . ASP A 1 86 ? 14.632 9.905 -34.340 1.00 88.25 86 ASP A O 1
ATOM 724 N N . PHE A 1 87 ? 14.502 10.621 -32.217 1.00 88.31 87 PHE A N 1
ATOM 725 C CA . PHE A 1 87 ? 13.536 9.616 -31.770 1.00 88.31 87 PHE A CA 1
ATOM 726 C C . PHE A 1 87 ? 12.202 9.725 -32.517 1.00 88.31 87 PHE A C 1
ATOM 728 O O . PHE A 1 87 ? 11.700 8.738 -33.064 1.00 88.31 87 PHE A O 1
ATOM 735 N N . ALA A 1 88 ? 11.627 10.928 -32.553 1.00 88.81 88 ALA A N 1
ATOM 736 C CA . ALA A 1 88 ? 10.347 11.175 -33.202 1.00 88.81 88 ALA A CA 1
ATOM 737 C C . ALA A 1 88 ? 10.423 10.937 -34.721 1.00 88.81 88 ALA A C 1
ATOM 739 O O . ALA A 1 88 ? 9.499 10.356 -35.286 1.00 88.81 88 ALA A O 1
ATOM 740 N N . TRP A 1 89 ? 11.536 11.292 -35.365 1.00 86.50 89 TRP A N 1
ATOM 741 C CA . TRP A 1 89 ? 11.791 11.033 -36.783 1.00 86.50 89 TRP A CA 1
ATOM 742 C C . TRP A 1 89 ? 11.873 9.534 -37.080 1.00 86.50 89 TRP A C 1
ATOM 744 O O . TRP A 1 89 ? 11.183 9.033 -37.970 1.00 86.50 89 TRP A O 1
ATOM 754 N N . THR A 1 90 ? 12.648 8.788 -36.291 1.00 83.69 90 THR A N 1
ATOM 755 C CA . THR A 1 90 ? 12.763 7.329 -36.453 1.00 83.69 90 THR A CA 1
ATOM 756 C C . THR A 1 90 ? 11.397 6.658 -36.331 1.00 83.69 90 THR A C 1
ATOM 758 O O . THR A 1 90 ? 11.044 5.787 -37.131 1.00 83.69 90 THR A O 1
ATOM 761 N N . LYS A 1 91 ? 10.584 7.113 -35.373 1.00 84.81 91 LYS A N 1
ATOM 762 C CA . LYS A 1 91 ? 9.234 6.595 -35.189 1.00 84.81 91 LYS A CA 1
ATOM 763 C C . LYS A 1 91 ? 8.291 6.953 -36.330 1.00 84.81 91 LYS A C 1
ATOM 765 O O . LYS A 1 91 ? 7.574 6.072 -36.804 1.00 84.81 91 LYS A O 1
ATOM 770 N N . ALA A 1 92 ? 8.313 8.204 -36.787 1.00 84.44 92 ALA A N 1
ATOM 771 C CA . ALA A 1 92 ? 7.543 8.632 -37.945 1.00 84.44 92 ALA A CA 1
ATOM 772 C C . ALA A 1 92 ? 7.808 7.683 -39.120 1.00 84.44 92 ALA A C 1
ATOM 774 O O . ALA A 1 92 ? 6.868 7.114 -39.676 1.00 84.44 92 ALA A O 1
ATOM 775 N N . LYS A 1 93 ? 9.090 7.434 -39.425 1.00 82.31 93 LYS A N 1
ATOM 776 C CA . LYS A 1 93 ? 9.507 6.544 -40.514 1.00 82.31 93 LYS A CA 1
ATOM 777 C C . LYS A 1 93 ? 9.026 5.107 -40.315 1.00 82.31 93 LYS A C 1
ATOM 779 O O . LYS A 1 93 ? 8.558 4.503 -41.274 1.00 82.31 93 LYS A O 1
ATOM 784 N N . SER A 1 94 ? 9.094 4.572 -39.093 1.00 81.75 94 SER A N 1
ATOM 785 C CA . SER A 1 94 ? 8.600 3.214 -38.812 1.00 81.75 94 SER A CA 1
ATOM 786 C C . SER A 1 94 ? 7.087 3.057 -39.004 1.00 81.75 94 SER A C 1
ATOM 788 O O . SER A 1 94 ? 6.630 1.968 -39.334 1.00 81.75 94 SER A O 1
ATOM 790 N N . GLU A 1 95 ? 6.313 4.128 -38.809 1.00 80.19 95 GLU A N 1
ATOM 791 C CA . GLU A 1 95 ? 4.847 4.095 -38.875 1.00 80.19 95 GLU A CA 1
ATOM 792 C C . GLU A 1 95 ? 4.261 4.619 -40.195 1.00 80.19 95 GLU A C 1
ATOM 794 O O . GLU A 1 95 ? 3.059 4.480 -40.415 1.00 80.19 95 GLU A O 1
ATOM 799 N N . GLY A 1 96 ? 5.070 5.229 -41.067 1.00 74.00 96 GLY A N 1
ATOM 800 C CA . GLY A 1 96 ? 4.621 5.711 -42.376 1.00 74.00 96 GLY A CA 1
ATOM 801 C C . GLY A 1 96 ? 3.565 6.826 -42.311 1.00 74.00 96 GLY A C 1
ATOM 802 O O . GLY A 1 96 ? 2.557 6.759 -43.008 1.00 74.00 96 GLY A O 1
ATOM 803 N N . LEU A 1 97 ? 3.762 7.848 -41.466 1.00 73.00 97 LEU A N 1
ATOM 804 C CA . LEU A 1 97 ? 2.899 9.040 -41.421 1.00 73.00 97 LEU A CA 1
ATOM 805 C C . LEU A 1 97 ? 2.779 9.753 -42.785 1.00 73.00 97 LEU A C 1
ATOM 807 O O . LEU A 1 97 ? 3.734 9.864 -43.554 1.00 73.00 97 LEU A O 1
ATOM 811 N N . ASN A 1 98 ? 1.599 10.325 -43.042 1.00 66.44 98 ASN A N 1
ATOM 812 C CA . ASN A 1 98 ? 1.335 11.154 -44.219 1.00 66.44 98 ASN A CA 1
ATOM 813 C C . ASN A 1 98 ? 2.265 12.386 -44.223 1.00 66.44 98 ASN A C 1
ATOM 815 O O . ASN A 1 98 ? 2.260 13.153 -43.261 1.00 66.44 98 ASN A O 1
ATOM 819 N N . GLY A 1 99 ? 3.042 12.577 -45.296 1.00 65.00 99 GLY A N 1
ATOM 820 C CA . GLY A 1 99 ? 4.012 13.678 -45.445 1.00 65.00 99 GLY A CA 1
ATOM 821 C C . GLY A 1 99 ? 5.484 13.291 -45.236 1.00 65.00 99 GLY A C 1
ATOM 822 O O . GLY A 1 99 ? 6.362 14.111 -45.472 1.00 65.00 99 GLY A O 1
ATOM 823 N N . ILE A 1 100 ? 5.786 12.042 -44.852 1.00 60.53 100 ILE A N 1
ATOM 824 C CA . ILE A 1 100 ? 7.177 11.574 -44.663 1.00 60.53 100 ILE A CA 1
ATOM 825 C C . ILE A 1 100 ? 7.962 11.491 -45.975 1.00 60.53 100 ILE A C 1
ATOM 827 O O . ILE A 1 100 ? 9.181 11.605 -45.950 1.00 60.53 100 ILE A O 1
ATOM 831 N N . ASN A 1 101 ? 7.291 11.334 -47.118 1.00 58.47 101 ASN A N 1
ATOM 832 C CA . ASN A 1 101 ? 7.955 11.201 -48.421 1.00 58.47 101 ASN A CA 1
ATOM 833 C C . ASN A 1 101 ? 8.785 12.438 -48.820 1.00 58.47 101 ASN A C 1
ATOM 835 O O . ASN A 1 101 ? 9.597 12.352 -49.734 1.00 58.47 101 ASN A O 1
ATOM 839 N N . GLU A 1 102 ? 8.581 13.574 -48.149 1.00 61.25 102 GLU A N 1
ATOM 840 C CA . GLU A 1 102 ? 9.321 14.825 -48.361 1.00 61.25 102 GLU A CA 1
ATOM 841 C C . GLU A 1 102 ? 10.555 14.950 -47.447 1.00 61.25 102 GLU A C 1
ATOM 843 O O . GLU A 1 102 ? 11.382 15.841 -47.637 1.00 61.25 102 GLU A O 1
ATOM 848 N N . LEU A 1 103 ? 10.699 14.061 -46.460 1.00 64.50 103 LEU A N 1
ATOM 849 C CA . LEU A 1 103 ? 11.736 14.109 -45.436 1.00 64.50 103 LEU A CA 1
ATOM 850 C C . LEU A 1 103 ? 12.845 13.093 -45.740 1.00 64.50 103 LEU A C 1
ATOM 852 O O . LEU A 1 103 ? 12.563 11.933 -46.038 1.00 64.50 103 LEU A O 1
ATOM 856 N N . GLY A 1 104 ? 14.109 13.517 -45.647 1.00 65.81 104 GLY A N 1
ATOM 857 C CA . GLY A 1 104 ? 15.269 12.645 -45.864 1.00 65.81 104 GLY A CA 1
ATOM 858 C C . GLY A 1 104 ? 15.361 11.470 -44.876 1.00 65.81 104 GLY A C 1
ATOM 859 O O . GLY A 1 104 ? 14.565 11.327 -43.943 1.00 65.81 104 GLY A O 1
ATOM 860 N N . ASP A 1 105 ? 16.359 10.607 -45.065 1.00 67.25 105 ASP A N 1
ATOM 861 C CA . ASP A 1 105 ? 16.601 9.501 -44.138 1.00 67.25 105 ASP A CA 1
ATOM 862 C C . ASP A 1 105 ? 17.013 10.009 -42.742 1.00 67.25 105 ASP A C 1
ATOM 864 O O . ASP A 1 105 ? 17.805 10.949 -42.646 1.00 67.25 105 ASP A O 1
ATOM 868 N N . PRO A 1 106 ? 16.502 9.399 -41.649 1.00 68.19 106 PRO A N 1
ATOM 869 C CA . PRO A 1 106 ? 16.856 9.804 -40.297 1.00 68.19 106 PRO A CA 1
ATOM 870 C C . PRO A 1 106 ? 18.351 9.582 -40.036 1.00 68.19 106 PRO A C 1
ATOM 872 O O . PRO A 1 106 ? 18.933 8.622 -40.558 1.00 68.19 106 PRO A O 1
ATOM 875 N N . PRO A 1 107 ? 18.978 10.423 -39.194 1.00 69.06 107 PRO A N 1
ATOM 876 C CA . PRO A 1 107 ? 20.387 10.286 -38.860 1.00 69.06 107 PRO A CA 1
ATOM 877 C C . PRO A 1 107 ? 20.683 8.905 -38.235 1.00 69.06 107 PRO A C 1
ATOM 879 O O . PRO A 1 107 ? 19.938 8.438 -37.366 1.00 69.06 107 PRO A O 1
ATOM 882 N N . PRO A 1 108 ? 21.766 8.225 -38.664 1.00 60.34 108 PRO A N 1
ATOM 883 C CA . PRO A 1 108 ? 22.081 6.875 -38.212 1.00 60.34 108 PRO A CA 1
ATOM 884 C C . PRO A 1 108 ? 22.478 6.875 -36.729 1.00 60.34 108 PRO A C 1
ATOM 886 O O . PRO A 1 108 ? 23.380 7.605 -36.322 1.00 60.34 108 PRO A O 1
ATOM 889 N N . GLY A 1 109 ? 21.827 6.034 -35.917 1.00 61.06 109 GLY A N 1
ATOM 890 C CA . GLY A 1 109 ? 22.212 5.819 -34.513 1.00 61.06 109 GLY A CA 1
ATOM 891 C C . GLY A 1 109 ? 21.069 5.547 -33.532 1.00 61.06 109 GLY A C 1
ATOM 892 O O . GLY A 1 109 ? 21.330 5.091 -32.422 1.00 61.06 109 GLY A O 1
ATOM 893 N N . VAL A 1 110 ? 19.811 5.771 -33.921 1.00 56.16 110 VAL A N 1
ATOM 894 C CA . VAL A 1 110 ? 18.645 5.517 -33.058 1.00 56.16 110 VAL A CA 1
ATOM 895 C C . VAL A 1 110 ? 17.969 4.208 -33.475 1.00 56.16 110 VAL A C 1
ATOM 897 O O . VAL A 1 110 ? 17.152 4.173 -34.390 1.00 56.16 110 VAL A O 1
ATOM 900 N N . ILE A 1 111 ? 18.324 3.099 -32.819 1.00 51.62 111 ILE A N 1
ATOM 901 C CA . ILE A 1 111 ? 17.656 1.804 -33.024 1.00 51.62 111 ILE A CA 1
ATOM 902 C C . ILE A 1 111 ? 16.407 1.775 -32.147 1.00 51.62 111 ILE A C 1
ATOM 904 O O . ILE A 1 111 ? 16.469 1.456 -30.960 1.00 51.62 111 ILE A O 1
ATOM 908 N N . LEU A 1 112 ? 15.253 2.078 -32.733 1.00 50.12 112 LEU A N 1
ATOM 909 C CA . LEU A 1 112 ? 13.985 1.709 -32.120 1.00 50.12 112 LEU A CA 1
ATOM 910 C C . LEU A 1 112 ? 13.729 0.240 -32.447 1.00 50.12 112 LEU A C 1
ATOM 912 O O . LEU A 1 112 ? 13.494 -0.103 -33.602 1.00 50.12 112 LEU A O 1
ATOM 916 N N . LYS A 1 113 ? 13.744 -0.640 -31.438 1.00 48.81 113 LYS A N 1
ATOM 917 C CA . LYS A 1 113 ? 12.955 -1.872 -31.553 1.00 48.81 113 LYS A CA 1
ATOM 918 C C . LYS A 1 113 ? 11.498 -1.408 -31.622 1.00 48.81 113 LYS A C 1
ATOM 920 O O . LYS A 1 113 ? 11.043 -0.802 -30.649 1.00 48.81 113 LYS A O 1
ATOM 925 N N . PRO A 1 114 ? 10.781 -1.601 -32.743 1.00 38.66 114 PRO A N 1
ATOM 926 C CA . PRO A 1 114 ? 9.400 -1.165 -32.826 1.00 38.66 114 PRO A CA 1
ATOM 927 C C . PRO A 1 114 ? 8.605 -1.902 -31.748 1.00 38.66 114 PRO A C 1
ATOM 929 O O . PRO A 1 114 ? 8.540 -3.131 -31.732 1.00 38.66 114 PRO A O 1
ATOM 932 N N . MET A 1 115 ? 8.025 -1.151 -30.815 1.00 42.16 115 MET A N 1
ATOM 933 C CA . MET A 1 115 ? 6.980 -1.681 -29.951 1.00 42.16 115 MET A CA 1
ATOM 934 C C . MET A 1 115 ? 5.737 -1.822 -30.840 1.00 42.16 115 MET A C 1
ATOM 936 O O . MET A 1 115 ? 5.393 -0.847 -31.511 1.00 42.16 115 MET A O 1
ATOM 940 N N . PRO A 1 116 ? 5.077 -2.990 -30.920 1.00 38.81 116 PRO A N 1
ATOM 941 C CA . PRO A 1 116 ? 3.896 -3.145 -31.760 1.00 38.81 116 PRO A CA 1
ATOM 942 C C . PRO A 1 116 ? 2.800 -2.199 -31.262 1.00 38.81 116 PRO A C 1
ATOM 944 O O . PRO A 1 116 ? 2.184 -2.421 -30.219 1.00 38.81 116 PRO A O 1
ATOM 947 N N . VAL A 1 117 ? 2.568 -1.117 -32.002 1.00 41.22 117 VAL A N 1
ATOM 948 C CA . VAL A 1 117 ? 1.479 -0.185 -31.726 1.00 41.22 117 VAL A CA 1
ATOM 949 C C . VAL A 1 117 ? 0.200 -0.843 -32.232 1.00 41.22 117 VAL A C 1
ATOM 951 O O . VAL A 1 117 ? 0.015 -1.031 -33.434 1.00 41.22 117 VAL A O 1
ATOM 954 N N . ARG A 1 118 ? -0.703 -1.215 -31.315 1.00 36.66 118 ARG A N 1
ATOM 955 C CA . ARG A 1 118 ? -2.099 -1.472 -31.689 1.00 36.66 118 ARG A CA 1
ATOM 956 C C . ARG A 1 118 ? -2.619 -0.204 -32.352 1.00 36.66 118 ARG A C 1
ATOM 958 O O . ARG A 1 118 ? -2.570 0.859 -31.740 1.00 36.66 118 ARG A O 1
ATOM 965 N N . SER A 1 119 ? -3.111 -0.327 -33.580 1.00 34.03 119 SER A N 1
ATOM 966 C CA . SER A 1 119 ? -3.736 0.755 -34.333 1.00 34.03 119 SER A CA 1
ATOM 967 C C . SER A 1 119 ? -4.828 1.423 -33.492 1.00 34.03 119 SER A C 1
ATOM 969 O O . SER A 1 119 ? -5.948 0.918 -33.398 1.00 34.03 119 SER A O 1
ATOM 971 N N . VAL A 1 120 ? -4.514 2.559 -32.874 1.00 41.47 120 VAL A N 1
ATOM 972 C CA . VAL A 1 120 ? -5.533 3.464 -32.353 1.00 41.47 120 VAL A CA 1
ATOM 973 C C . VAL A 1 120 ? -6.098 4.161 -33.579 1.00 41.47 120 VAL A C 1
ATOM 975 O O . VAL A 1 120 ? -5.544 5.141 -34.069 1.00 41.47 120 VAL A O 1
ATOM 978 N N . GLN A 1 121 ? -7.169 3.594 -34.132 1.00 32.25 121 GLN A N 1
ATOM 979 C CA . GLN A 1 121 ? -7.998 4.314 -35.085 1.00 32.25 121 GLN A CA 1
ATOM 980 C C . GLN A 1 121 ? -8.481 5.577 -34.376 1.00 32.25 121 GLN A C 1
ATOM 982 O O . GLN A 1 121 ? -9.172 5.513 -33.358 1.00 32.25 121 GLN A O 1
ATOM 987 N N . THR A 1 122 ? -8.088 6.735 -34.888 1.00 33.56 122 THR A N 1
ATOM 988 C CA . THR A 1 122 ? -8.643 8.019 -34.484 1.00 33.56 122 THR A CA 1
ATOM 989 C C . THR A 1 122 ? -10.102 8.060 -34.936 1.00 33.56 122 THR A C 1
ATOM 991 O O . THR A 1 122 ? -10.436 8.528 -36.020 1.00 33.56 122 THR A O 1
ATOM 994 N N . THR A 1 123 ? -11.017 7.539 -34.118 1.00 31.08 123 THR A N 1
ATOM 995 C CA . THR A 1 123 ? -12.443 7.767 -34.343 1.00 31.08 123 THR A CA 1
ATOM 996 C C . THR A 1 123 ? -12.723 9.241 -34.091 1.00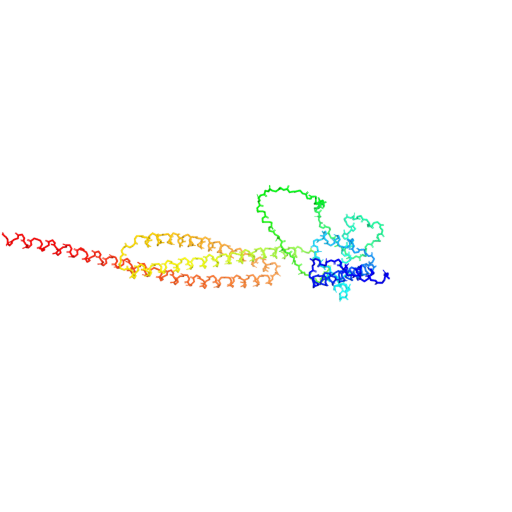 31.08 123 THR A C 1
ATOM 998 O O . THR A 1 123 ? -12.648 9.723 -32.957 1.00 31.08 123 THR A O 1
ATOM 1001 N N . HIS A 1 124 ? -13.032 9.959 -35.168 1.00 31.50 124 HIS A N 1
ATOM 1002 C CA . HIS A 1 124 ? -13.625 11.285 -35.138 1.00 31.50 124 HIS A CA 1
ATOM 1003 C C . HIS A 1 124 ? -14.786 11.312 -34.134 1.00 31.50 124 HIS A C 1
ATOM 1005 O O . HIS A 1 124 ? -15.815 10.667 -34.330 1.00 31.50 124 HIS A O 1
ATOM 1011 N N . PHE A 1 125 ? -14.615 12.068 -33.050 1.00 29.03 125 PHE A N 1
ATOM 1012 C CA . PHE A 1 125 ? -15.639 12.299 -32.036 1.00 29.03 125 PHE A CA 1
ATOM 1013 C C . PHE A 1 125 ? -16.740 13.203 -32.618 1.00 29.03 125 PHE A C 1
ATOM 1015 O O . PHE A 1 125 ? -16.749 14.423 -32.449 1.00 29.03 125 PHE A O 1
ATOM 1022 N N . GLY A 1 126 ? -17.677 12.593 -33.341 1.00 30.45 126 GLY A N 1
ATOM 1023 C CA . GLY A 1 126 ? -18.988 13.165 -33.609 1.00 30.45 126 GLY A CA 1
ATOM 1024 C C . GLY A 1 126 ? -19.831 13.093 -32.338 1.00 30.45 126 GLY A C 1
ATOM 1025 O O . GLY A 1 126 ? -20.148 12.011 -31.854 1.00 30.45 126 GLY A O 1
ATOM 1026 N N . ARG A 1 127 ? -20.192 14.257 -31.790 1.00 36.97 127 ARG A N 1
ATOM 1027 C CA . ARG A 1 127 ? -21.198 14.403 -30.729 1.00 36.97 127 ARG A CA 1
ATOM 1028 C C . ARG A 1 127 ? -22.459 13.600 -31.066 1.00 36.97 127 ARG A C 1
ATOM 1030 O O . ARG A 1 127 ? -23.163 13.955 -32.009 1.00 36.97 127 ARG A O 1
ATOM 1037 N N . LYS A 1 128 ? -22.823 12.640 -30.217 1.00 28.92 128 LYS A N 1
ATOM 1038 C CA . LYS A 1 128 ? -24.227 12.301 -29.973 1.00 28.92 128 LYS A CA 1
ATOM 1039 C C . LYS A 1 128 ? -24.415 11.807 -28.542 1.00 28.92 128 LYS A C 1
ATOM 1041 O O . LYS A 1 128 ? -23.647 11.008 -28.026 1.00 28.92 128 LYS A O 1
ATOM 1046 N N . ILE A 1 129 ? -25.406 12.425 -27.918 1.00 40.81 129 ILE A N 1
ATOM 1047 C CA . ILE A 1 129 ? -25.914 12.238 -26.562 1.00 40.81 129 ILE A CA 1
ATOM 1048 C C . ILE A 1 129 ? -26.556 10.848 -26.442 1.00 40.81 129 ILE A C 1
ATOM 1050 O O . ILE A 1 129 ? -27.040 10.343 -27.453 1.00 40.81 129 ILE A O 1
ATOM 1054 N N . LEU A 1 130 ? -26.598 10.340 -25.199 1.00 31.02 130 LEU A N 1
ATOM 1055 C CA . LEU A 1 130 ? -27.285 9.163 -24.619 1.00 31.02 130 LEU A CA 1
ATOM 1056 C C . LEU A 1 130 ? -26.207 8.253 -24.000 1.00 31.02 130 LEU A C 1
ATOM 1058 O O . LEU A 1 130 ? -25.387 7.687 -24.703 1.00 31.02 130 LEU A O 1
ATOM 1062 N N . GLY A 1 131 ? -26.020 8.207 -22.683 1.00 37.53 131 GLY A N 1
ATOM 1063 C CA . GLY A 1 131 ? -27.042 7.921 -21.686 1.00 37.53 131 GLY A CA 1
ATOM 1064 C C . GLY A 1 131 ? -26.947 6.439 -21.342 1.00 37.53 131 GLY A C 1
ATOM 1065 O O . GLY A 1 131 ? -27.726 5.673 -21.878 1.00 37.53 131 GLY A O 1
ATOM 1066 N N . CYS A 1 132 ? -25.966 6.057 -20.515 1.00 29.05 132 CYS A N 1
ATOM 1067 C CA . CYS A 1 132 ? -25.990 4.849 -19.685 1.00 29.05 132 CYS A CA 1
ATOM 1068 C C . CYS A 1 132 ? -24.820 4.871 -18.692 1.00 29.05 132 CYS A C 1
ATOM 1070 O O . CYS A 1 132 ? -23.654 5.031 -19.046 1.00 29.05 132 CYS A O 1
ATOM 1072 N N . SER A 1 133 ? -25.191 4.728 -17.429 1.00 33.69 133 SER A N 1
ATOM 1073 C CA . SER A 1 133 ? -24.363 4.505 -16.256 1.00 33.69 133 SER A CA 1
ATOM 1074 C C . SER A 1 133 ? -23.547 3.222 -16.375 1.00 33.69 133 SER A C 1
ATOM 1076 O O . SER A 1 133 ? -24.126 2.148 -16.521 1.00 33.69 133 SER A O 1
ATOM 1078 N N . SER A 1 134 ? -22.228 3.320 -16.234 1.00 34.66 134 SER A N 1
ATOM 1079 C CA . SER A 1 134 ? -21.369 2.285 -15.648 1.00 34.66 134 SER A CA 1
ATOM 1080 C C . SER A 1 134 ? -20.003 2.904 -15.386 1.00 34.66 134 SER A C 1
ATOM 1082 O O . SER A 1 134 ? -19.316 3.356 -16.299 1.00 34.66 134 SER A O 1
ATOM 1084 N N . ILE A 1 135 ? -19.646 2.963 -14.109 1.00 35.72 135 ILE A N 1
ATOM 1085 C CA . ILE A 1 135 ? -18.340 3.374 -13.608 1.00 35.72 135 ILE A CA 1
ATOM 1086 C C . ILE A 1 135 ? -17.327 2.337 -14.102 1.00 35.72 135 ILE A C 1
ATOM 1088 O O . ILE A 1 135 ? -17.167 1.278 -13.506 1.00 35.72 135 ILE A O 1
ATOM 1092 N N . ALA A 1 136 ? -16.662 2.626 -15.218 1.00 28.59 136 ALA A N 1
ATOM 1093 C CA . ALA A 1 136 ? -15.431 1.953 -15.598 1.00 28.59 136 ALA A CA 1
ATOM 1094 C C . ALA A 1 136 ? -14.280 2.776 -15.021 1.00 28.59 136 ALA A C 1
ATOM 1096 O O . ALA A 1 136 ? -13.768 3.705 -15.646 1.00 28.59 136 ALA A O 1
ATOM 1097 N N . LEU A 1 137 ? -13.918 2.448 -13.781 1.00 29.11 137 LEU A N 1
ATOM 1098 C CA . LEU A 1 137 ? -12.665 2.859 -13.167 1.00 29.11 137 LEU A CA 1
ATOM 1099 C C . LEU A 1 137 ? -11.530 2.161 -13.934 1.00 29.11 137 LEU A C 1
ATOM 1101 O O . LEU A 1 137 ? -11.057 1.092 -13.555 1.00 29.11 137 LEU A O 1
ATOM 1105 N N . ALA A 1 138 ? -11.143 2.729 -15.075 1.00 26.77 138 ALA A N 1
ATOM 1106 C CA . ALA A 1 138 ? -9.932 2.333 -15.769 1.00 26.77 138 ALA A CA 1
ATOM 1107 C C . ALA A 1 138 ? -8.751 2.817 -14.924 1.00 26.77 138 ALA A C 1
ATOM 1109 O O . ALA A 1 138 ? -8.373 3.988 -14.964 1.00 26.77 138 ALA A O 1
ATOM 1110 N N . PHE A 1 139 ? -8.214 1.903 -14.117 1.00 24.36 139 PHE A N 1
ATOM 1111 C CA . PHE A 1 139 ? -6.911 2.032 -13.485 1.00 24.36 139 PHE A CA 1
ATOM 1112 C C . PHE A 1 139 ? -5.882 2.381 -14.566 1.00 24.36 139 PHE A C 1
ATOM 1114 O O . PHE A 1 139 ? -5.496 1.549 -15.389 1.00 24.36 139 PHE A O 1
ATOM 1121 N N . VAL A 1 140 ? -5.468 3.645 -14.580 1.00 29.05 140 VAL A N 1
ATOM 1122 C CA . VAL A 1 140 ? -4.309 4.117 -15.328 1.00 29.05 140 VAL A CA 1
ATOM 1123 C C . VAL A 1 140 ? -3.093 3.462 -14.688 1.00 29.05 140 VAL A C 1
ATOM 1125 O O . VAL A 1 140 ? -2.696 3.807 -13.577 1.00 29.05 140 VAL A O 1
ATOM 1128 N N . LYS A 1 141 ? -2.523 2.475 -15.379 1.00 27.03 141 LYS A N 1
ATOM 1129 C CA . LYS A 1 141 ? -1.222 1.908 -15.040 1.00 27.03 141 LYS A CA 1
ATOM 1130 C C . LYS A 1 141 ? -0.156 2.956 -15.370 1.00 27.03 141 LYS A C 1
ATOM 1132 O O . LYS A 1 141 ? 0.284 3.069 -16.509 1.00 27.03 141 LYS A O 1
ATOM 1137 N N . CYS A 1 142 ? 0.184 3.767 -14.374 1.00 27.91 142 CYS A N 1
ATOM 1138 C CA . CYS A 1 142 ? 1.365 4.619 -14.374 1.00 27.91 142 CYS A CA 1
ATOM 1139 C C . CYS A 1 142 ? 2.550 3.806 -13.846 1.00 27.91 142 CYS A C 1
ATOM 1141 O O . CYS A 1 142 ? 2.654 3.603 -12.644 1.00 27.91 142 CYS A O 1
ATOM 1143 N N . GLU A 1 143 ? 3.457 3.402 -14.726 1.00 30.58 143 GLU A N 1
ATOM 1144 C CA . GLU A 1 143 ? 4.873 3.237 -14.383 1.00 30.58 143 GLU A CA 1
ATOM 1145 C C . GLU A 1 143 ? 5.666 3.895 -15.516 1.00 30.58 143 GLU A C 1
ATOM 1147 O O . GLU A 1 143 ? 5.889 3.315 -16.575 1.00 30.58 143 GLU A O 1
ATOM 1152 N N . GLY A 1 144 ? 5.993 5.173 -15.328 1.00 31.00 144 GLY A N 1
ATOM 1153 C CA . GLY A 1 144 ? 7.010 5.859 -16.111 1.00 31.00 144 GLY A CA 1
ATOM 1154 C C . GLY A 1 144 ? 8.301 5.814 -15.313 1.00 31.00 144 GLY A C 1
ATOM 1155 O O . GLY A 1 144 ? 8.402 6.503 -14.302 1.00 31.00 144 GLY A O 1
ATOM 1156 N N . LEU A 1 145 ? 9.255 4.994 -15.750 1.00 30.58 145 LEU A N 1
ATOM 1157 C CA . LEU A 1 145 ? 10.609 5.001 -15.213 1.00 30.58 145 LEU A CA 1
ATOM 1158 C C . LEU A 1 145 ? 11.456 5.945 -16.073 1.00 30.58 145 LEU A C 1
ATOM 1160 O O . LEU A 1 145 ? 11.684 5.703 -17.260 1.00 30.58 145 LEU A O 1
ATOM 1164 N N . PHE A 1 146 ? 11.865 7.054 -15.464 1.00 30.58 146 PHE A N 1
ATOM 1165 C CA . PHE A 1 146 ? 13.076 7.760 -15.850 1.00 30.58 146 PHE A CA 1
ATOM 1166 C C . PHE A 1 146 ? 14.251 6.842 -15.519 1.00 30.58 146 PHE A C 1
ATOM 1168 O O . PHE A 1 146 ? 14.409 6.503 -14.358 1.00 30.58 146 PHE A O 1
ATOM 1175 N N . ASP A 1 147 ? 15.073 6.506 -16.508 1.00 28.80 147 ASP A N 1
ATOM 1176 C CA . ASP A 1 147 ? 16.491 6.238 -16.284 1.00 28.80 147 ASP A CA 1
ATOM 1177 C C . ASP A 1 147 ? 17.265 6.762 -17.491 1.00 28.80 147 ASP A C 1
ATOM 1179 O O . ASP A 1 147 ? 17.204 6.239 -18.605 1.00 28.80 147 ASP A O 1
ATOM 1183 N N . SER A 1 148 ? 17.948 7.879 -17.257 1.00 36.56 148 SER A N 1
ATOM 1184 C CA . SER A 1 148 ? 18.935 8.446 -18.159 1.00 36.56 148 SER A CA 1
ATOM 1185 C C . SER A 1 148 ? 20.297 8.168 -17.544 1.00 36.56 148 SER A C 1
ATOM 1187 O O . SER A 1 148 ? 20.873 9.029 -16.892 1.00 36.56 148 SER A O 1
ATOM 1189 N N . GLU A 1 149 ? 20.813 6.959 -17.747 1.00 33.25 149 GLU A N 1
ATOM 1190 C CA . GLU A 1 149 ? 22.232 6.676 -17.562 1.00 33.25 149 GLU A CA 1
ATOM 1191 C C . GLU A 1 149 ? 22.728 5.764 -18.686 1.00 33.25 149 GLU A C 1
ATOM 1193 O O . GLU A 1 149 ? 22.296 4.630 -18.885 1.00 33.25 149 GLU A O 1
ATOM 1198 N N . ARG A 1 150 ? 23.624 6.333 -19.497 1.00 35.41 150 ARG A N 1
ATOM 1199 C CA . ARG A 1 150 ? 24.352 5.646 -20.560 1.00 35.41 150 ARG A CA 1
ATOM 1200 C C . ARG A 1 150 ? 25.222 4.555 -19.952 1.00 35.41 150 ARG A C 1
ATOM 1202 O O . ARG A 1 150 ? 26.166 4.886 -19.242 1.00 35.41 150 ARG A O 1
ATOM 1209 N N . LEU A 1 151 ? 25.056 3.316 -20.399 1.00 33.56 151 LEU A N 1
ATOM 1210 C CA . LEU A 1 151 ? 26.123 2.320 -20.364 1.00 33.56 151 LEU A CA 1
ATOM 1211 C C . LEU A 1 151 ? 26.182 1.564 -21.693 1.00 33.56 151 LEU A C 1
ATOM 1213 O O . LEU A 1 151 ? 25.173 1.265 -22.328 1.00 33.56 151 LEU A O 1
ATOM 1217 N N . LYS A 1 152 ? 27.421 1.389 -22.148 1.00 38.16 152 LYS A N 1
ATOM 1218 C CA . LYS A 1 152 ? 27.831 0.865 -23.448 1.00 38.16 152 LYS A CA 1
ATOM 1219 C C . LYS A 1 152 ? 27.244 -0.527 -23.692 1.00 38.16 152 LYS A C 1
ATOM 1221 O O . LYS A 1 152 ? 27.100 -1.326 -22.775 1.00 38.16 152 LYS A O 1
ATOM 1226 N N . THR A 1 153 ? 26.947 -0.801 -24.956 1.00 44.78 153 THR A N 1
ATOM 1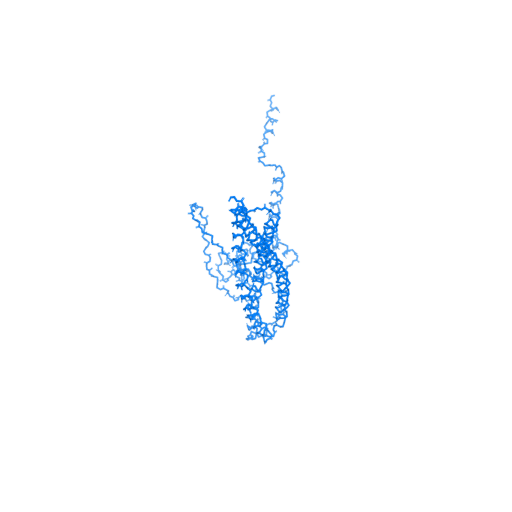227 C CA . THR A 1 153 ? 26.516 -2.095 -25.482 1.00 44.78 153 THR A CA 1
ATOM 1228 C C . THR A 1 153 ? 27.604 -3.155 -25.311 1.00 44.78 153 THR A C 1
ATOM 1230 O O . THR A 1 153 ? 28.366 -3.401 -26.239 1.00 44.78 153 THR A O 1
ATOM 1233 N N . GLU A 1 154 ? 27.647 -3.804 -24.153 1.00 43.84 154 GLU A N 1
ATOM 1234 C CA . GLU A 1 154 ? 28.233 -5.134 -23.989 1.00 43.84 154 GLU A CA 1
ATOM 1235 C C . GLU A 1 154 ? 27.255 -5.977 -23.152 1.00 43.84 154 GLU A C 1
ATOM 1237 O O . GLU A 1 154 ? 27.021 -5.714 -21.977 1.00 43.84 154 GLU A O 1
ATOM 1242 N N . ASN A 1 155 ? 26.662 -6.979 -23.811 1.00 42.34 155 ASN A N 1
ATOM 1243 C CA . ASN A 1 155 ? 25.842 -8.072 -23.273 1.00 42.34 155 ASN A CA 1
ATOM 1244 C C . ASN A 1 155 ? 24.401 -7.745 -22.827 1.00 42.34 155 ASN A C 1
ATOM 1246 O O . ASN A 1 155 ? 24.126 -7.477 -21.662 1.00 42.34 155 ASN A O 1
ATOM 1250 N N . LEU A 1 156 ? 23.443 -7.988 -23.733 1.00 62.72 156 LEU A N 1
ATOM 1251 C CA . LEU A 1 156 ? 22.113 -8.510 -23.377 1.00 62.72 156 LEU A CA 1
ATOM 1252 C C . LEU A 1 156 ? 22.290 -9.917 -22.763 1.00 62.72 156 LEU A C 1
ATOM 1254 O O . LEU A 1 156 ? 22.006 -10.926 -23.402 1.00 62.72 156 LEU A O 1
ATOM 1258 N N . SER A 1 157 ? 22.866 -10.002 -21.568 1.00 67.75 157 SER A N 1
ATOM 1259 C CA . SER A 1 157 ? 23.061 -11.258 -20.841 1.00 67.75 157 SER A CA 1
ATOM 1260 C C . SER A 1 157 ? 21.802 -11.538 -20.028 1.00 67.75 157 SER A C 1
ATOM 1262 O O . SER A 1 157 ? 21.256 -10.624 -19.414 1.00 67.75 157 SER A O 1
ATOM 1264 N N . HIS A 1 158 ? 21.333 -12.784 -19.995 1.00 77.44 158 HIS A N 1
ATOM 1265 C CA . HIS A 1 158 ? 20.158 -13.231 -19.233 1.00 77.44 158 HIS A CA 1
ATOM 1266 C C . HIS A 1 158 ? 20.090 -12.699 -17.788 1.00 77.44 158 HIS A C 1
ATOM 1268 O O . HIS A 1 158 ? 19.000 -12.508 -17.258 1.00 77.44 158 HIS A O 1
ATOM 1274 N N . GLU A 1 159 ? 21.233 -12.380 -17.183 1.00 82.19 159 GLU A N 1
ATOM 1275 C CA . GLU A 1 159 ? 21.347 -11.713 -15.885 1.00 82.19 159 GLU A CA 1
ATOM 1276 C C . GLU A 1 159 ? 20.617 -10.356 -15.816 1.00 82.19 159 GLU A C 1
ATOM 1278 O O . GLU A 1 159 ? 19.901 -10.084 -14.854 1.00 82.19 159 GLU A O 1
ATOM 1283 N N . GLN A 1 160 ? 20.724 -9.513 -16.848 1.00 80.38 160 GLN A N 1
ATOM 1284 C CA . GLN A 1 160 ? 20.004 -8.235 -16.897 1.00 80.38 160 GLN A CA 1
ATOM 1285 C C . GLN A 1 160 ? 18.495 -8.455 -17.030 1.00 80.38 160 GLN A C 1
ATOM 1287 O O . GLN A 1 160 ? 17.718 -7.750 -16.392 1.00 80.38 160 GLN A O 1
ATOM 1292 N N . CYS A 1 161 ? 18.059 -9.456 -17.801 1.00 83.94 161 CYS A N 1
ATOM 1293 C CA . CYS A 1 161 ? 16.641 -9.818 -17.876 1.00 83.94 161 CYS A CA 1
ATOM 1294 C C . CYS A 1 161 ? 16.104 -10.299 -16.521 1.00 83.94 161 CYS A C 1
ATOM 1296 O O . CYS A 1 161 ? 14.994 -9.923 -16.149 1.00 83.94 161 CYS A O 1
ATOM 1298 N N . ILE A 1 162 ? 16.895 -11.075 -15.773 1.00 86.75 162 ILE A N 1
ATOM 1299 C CA . ILE A 1 162 ? 16.551 -11.513 -14.413 1.00 86.75 162 ILE A CA 1
ATOM 1300 C C . ILE A 1 162 ? 16.439 -10.300 -13.482 1.00 86.75 162 ILE A C 1
ATOM 1302 O O . ILE A 1 162 ? 15.418 -10.150 -12.817 1.00 86.75 162 ILE A O 1
ATOM 1306 N N . LYS A 1 163 ? 17.412 -9.378 -13.506 1.00 86.94 163 LYS A N 1
ATOM 1307 C CA . LYS A 1 163 ? 17.367 -8.129 -12.724 1.00 86.94 163 LYS A CA 1
ATOM 1308 C C . LYS A 1 163 ? 16.113 -7.295 -13.021 1.00 86.94 163 LYS A C 1
ATOM 1310 O O . LYS A 1 163 ? 15.452 -6.841 -12.094 1.00 86.94 163 LYS A O 1
ATOM 1315 N N . GLN A 1 164 ? 15.737 -7.144 -14.293 1.00 85.19 164 GLN A N 1
ATOM 1316 C CA . GLN A 1 164 ? 14.527 -6.404 -14.686 1.00 85.19 164 GLN A CA 1
ATOM 1317 C C . GLN A 1 164 ? 13.226 -7.117 -14.277 1.00 85.19 164 GLN A C 1
ATOM 1319 O O . GLN A 1 164 ? 12.265 -6.470 -13.859 1.00 85.19 164 GLN A O 1
ATOM 1324 N N . ALA A 1 165 ? 13.181 -8.449 -14.351 1.00 87.94 165 ALA A N 1
ATOM 1325 C CA . ALA A 1 165 ? 12.039 -9.222 -13.862 1.00 87.94 165 ALA A CA 1
ATOM 1326 C C . ALA A 1 165 ? 11.891 -9.103 -12.333 1.00 87.94 165 ALA A C 1
ATOM 1328 O O . ALA A 1 165 ? 10.785 -8.885 -11.834 1.00 87.94 165 ALA A O 1
ATOM 1329 N N . CYS A 1 166 ? 13.006 -9.170 -11.597 1.00 89.88 166 CYS A N 1
ATOM 1330 C CA . CYS A 1 166 ? 13.043 -8.931 -10.155 1.00 89.88 166 CYS A CA 1
ATOM 1331 C C . CYS A 1 166 ? 12.580 -7.515 -9.801 1.00 89.88 166 CYS A C 1
ATOM 1333 O O . CYS A 1 166 ? 11.788 -7.372 -8.873 1.00 89.88 166 CYS A O 1
ATOM 1335 N N . LEU A 1 167 ? 12.975 -6.492 -10.569 1.00 89.06 167 LEU A N 1
ATOM 1336 C CA . LEU A 1 167 ? 12.491 -5.120 -10.388 1.00 89.06 167 LEU A CA 1
ATOM 1337 C C . LEU A 1 167 ? 10.961 -5.044 -10.442 1.00 89.06 167 LEU A C 1
ATOM 1339 O O . LEU A 1 167 ? 10.331 -4.458 -9.563 1.00 89.06 167 LEU A O 1
ATOM 1343 N N . HIS A 1 168 ? 10.346 -5.704 -11.424 1.00 90.50 168 HIS A N 1
ATOM 1344 C CA . HIS A 1 168 ? 8.889 -5.725 -11.535 1.00 90.50 168 HIS A CA 1
ATOM 1345 C C . HIS A 1 168 ? 8.210 -6.478 -10.378 1.00 90.50 168 HIS A C 1
ATOM 1347 O O . HIS A 1 168 ? 7.156 -6.053 -9.892 1.00 90.50 168 HIS A O 1
ATOM 1353 N N . SER A 1 169 ? 8.822 -7.570 -9.906 1.00 92.00 169 SER A N 1
ATOM 1354 C CA . SER A 1 169 ? 8.346 -8.309 -8.731 1.00 92.00 169 SER A CA 1
ATOM 1355 C C . SER A 1 169 ? 8.428 -7.461 -7.460 1.00 92.00 169 SER A C 1
ATOM 1357 O O . SER A 1 169 ? 7.462 -7.411 -6.704 1.00 92.00 169 SER A O 1
ATOM 1359 N N . VAL A 1 170 ? 9.540 -6.747 -7.252 1.00 92.75 170 VAL A N 1
ATOM 1360 C CA . VAL A 1 170 ? 9.745 -5.845 -6.106 1.00 92.75 170 VAL A CA 1
ATOM 1361 C C . VAL A 1 170 ? 8.734 -4.702 -6.123 1.00 92.75 170 VAL A C 1
ATOM 1363 O O . VAL A 1 170 ? 8.090 -4.460 -5.106 1.00 92.75 170 VAL A O 1
ATOM 1366 N N . ASN A 1 171 ? 8.513 -4.051 -7.268 1.00 91.69 171 ASN A N 1
ATOM 1367 C CA . ASN A 1 171 ? 7.499 -2.996 -7.382 1.00 91.69 171 ASN A CA 1
ATOM 1368 C C . ASN A 1 171 ? 6.092 -3.530 -7.076 1.00 91.69 171 ASN A C 1
ATOM 1370 O O . ASN A 1 171 ? 5.324 -2.914 -6.335 1.00 91.69 171 ASN A O 1
ATOM 1374 N N . SER A 1 172 ? 5.759 -4.713 -7.598 1.00 93.44 172 SER A N 1
ATOM 1375 C CA . SER A 1 172 ? 4.474 -5.363 -7.325 1.00 93.44 172 SER A CA 1
ATOM 1376 C C . SER A 1 172 ? 4.316 -5.691 -5.834 1.00 93.44 172 SER A C 1
ATOM 1378 O O . SER A 1 172 ? 3.281 -5.384 -5.246 1.00 93.44 172 SER A O 1
ATOM 1380 N N . ALA A 1 173 ? 5.350 -6.238 -5.191 1.00 95.06 173 ALA A N 1
ATOM 1381 C CA . ALA A 1 173 ? 5.349 -6.536 -3.760 1.00 95.06 173 ALA A CA 1
ATOM 1382 C C . ALA A 1 173 ? 5.260 -5.264 -2.895 1.00 95.06 173 ALA A C 1
ATOM 1384 O O . ALA A 1 173 ? 4.474 -5.225 -1.952 1.00 95.06 173 ALA A O 1
ATOM 1385 N N . SER A 1 174 ? 5.992 -4.204 -3.250 1.00 94.50 174 SER A N 1
ATOM 1386 C CA . SER A 1 174 ? 5.953 -2.904 -2.565 1.00 94.50 174 SER A CA 1
ATOM 1387 C C . SER A 1 174 ? 4.559 -2.272 -2.636 1.00 94.50 174 SER A C 1
ATOM 1389 O O . SER A 1 174 ? 4.002 -1.871 -1.614 1.00 94.50 174 SER A O 1
ATOM 1391 N N . THR A 1 175 ? 3.924 -2.264 -3.816 1.00 93.50 175 THR A N 1
ATOM 1392 C CA . THR A 1 175 ? 2.548 -1.752 -3.952 1.00 93.50 175 THR A CA 1
ATOM 1393 C C . THR A 1 175 ? 1.539 -2.579 -3.155 1.00 93.50 175 THR A C 1
ATOM 1395 O O . THR A 1 175 ? 0.666 -2.003 -2.502 1.00 93.50 175 THR A O 1
ATOM 1398 N N . LEU A 1 176 ? 1.666 -3.911 -3.136 1.00 94.06 176 LEU A N 1
ATOM 1399 C CA . LEU A 1 176 ? 0.832 -4.781 -2.300 1.00 94.06 176 LEU A CA 1
ATOM 1400 C C . LEU A 1 176 ? 1.020 -4.489 -0.809 1.00 94.06 176 LEU A C 1
ATOM 1402 O O . LEU A 1 176 ? 0.029 -4.371 -0.091 1.00 94.06 176 LEU A O 1
ATOM 1406 N N . LEU A 1 177 ? 2.262 -4.326 -0.350 1.00 94.50 177 LEU A N 1
ATOM 1407 C CA . LEU A 1 177 ? 2.581 -4.012 1.041 1.00 94.50 177 LEU A CA 1
ATOM 1408 C C . LEU A 1 177 ? 2.000 -2.667 1.466 1.00 94.50 177 LEU A C 1
ATOM 1410 O O . LEU A 1 177 ? 1.286 -2.604 2.462 1.00 94.50 177 LEU A O 1
ATOM 1414 N N . LEU A 1 178 ? 2.244 -1.608 0.695 1.00 93.88 178 LEU A N 1
ATOM 1415 C CA . LEU A 1 178 ? 1.797 -0.260 1.047 1.00 93.88 178 LEU A CA 1
ATOM 1416 C C . LEU A 1 178 ? 0.271 -0.136 1.020 1.00 93.88 178 LEU A C 1
ATOM 1418 O O . LEU A 1 178 ? -0.318 0.444 1.929 1.00 93.88 178 LEU A O 1
ATOM 1422 N N . THR A 1 179 ? -0.388 -0.713 0.011 1.00 93.00 179 THR A N 1
ATOM 1423 C CA . THR A 1 179 ? -1.858 -0.692 -0.068 1.00 93.00 179 THR A CA 1
ATOM 1424 C C . THR A 1 179 ? -2.494 -1.517 1.048 1.00 93.00 179 THR A C 1
ATOM 1426 O O . THR A 1 179 ? -3.448 -1.062 1.680 1.00 93.00 179 THR A O 1
ATOM 1429 N N . THR A 1 180 ? -1.941 -2.693 1.357 1.00 94.38 180 THR A N 1
ATOM 1430 C CA . THR A 1 180 ? -2.414 -3.530 2.470 1.00 94.38 180 THR A CA 1
ATOM 1431 C C . THR A 1 180 ? -2.204 -2.840 3.810 1.00 94.38 180 THR A C 1
ATOM 1433 O O . THR A 1 180 ? -3.136 -2.776 4.604 1.00 94.38 180 THR A O 1
ATOM 1436 N N . ALA A 1 181 ? -1.020 -2.274 4.046 1.00 94.31 181 ALA A N 1
ATOM 1437 C CA . ALA A 1 181 ? -0.715 -1.549 5.271 1.00 94.31 181 ALA A CA 1
ATOM 1438 C C . ALA A 1 181 ? -1.639 -0.336 5.437 1.00 94.31 181 ALA A C 1
ATOM 1440 O O . ALA A 1 181 ? -2.295 -0.224 6.466 1.00 94.31 181 ALA A O 1
ATOM 1441 N N . SER A 1 182 ? -1.786 0.509 4.409 1.00 94.06 182 SER A N 1
ATOM 1442 C CA . SER A 1 182 ? -2.694 1.665 4.448 1.00 94.06 182 SER A CA 1
ATOM 1443 C C . SER A 1 182 ? -4.136 1.246 4.726 1.00 94.06 182 SER A C 1
ATOM 1445 O O . SER A 1 182 ? -4.764 1.789 5.628 1.00 94.06 182 SER A O 1
ATOM 1447 N N . THR A 1 183 ? -4.655 0.248 4.002 1.00 92.31 183 THR A N 1
ATOM 1448 C CA . THR A 1 183 ? -6.033 -0.216 4.223 1.00 92.31 183 THR A CA 1
ATOM 1449 C C . THR A 1 183 ? -6.210 -0.773 5.633 1.00 92.31 183 THR A C 1
ATOM 1451 O O . THR A 1 183 ? -7.185 -0.445 6.300 1.00 92.31 183 THR A O 1
ATOM 1454 N N . LEU A 1 184 ? -5.258 -1.564 6.133 1.00 94.06 184 LEU A N 1
ATOM 1455 C CA . LEU A 1 184 ? -5.287 -2.089 7.496 1.00 94.06 184 LEU A CA 1
ATOM 1456 C C . LEU A 1 184 ? -5.269 -0.964 8.539 1.00 94.06 184 LEU A C 1
ATOM 1458 O O . LEU A 1 184 ? -6.023 -1.040 9.507 1.00 94.06 184 LEU A O 1
ATOM 1462 N N . LEU A 1 185 ? -4.466 0.084 8.338 1.00 91.81 185 LEU A N 1
ATOM 1463 C CA . LEU A 1 185 ? -4.441 1.259 9.211 1.00 91.81 185 LEU A CA 1
ATOM 1464 C C . LEU A 1 185 ? -5.803 1.977 9.233 1.00 91.81 185 LEU A C 1
ATOM 1466 O O . LEU A 1 185 ? -6.289 2.289 10.321 1.00 91.81 185 LEU A O 1
ATOM 1470 N N . ASP A 1 186 ? -6.461 2.132 8.080 1.00 92.38 186 ASP A N 1
ATOM 1471 C CA . ASP A 1 186 ? -7.808 2.721 7.983 1.00 92.38 186 ASP A CA 1
ATOM 1472 C C . ASP A 1 186 ? -8.874 1.856 8.687 1.00 92.38 186 ASP A C 1
ATOM 1474 O O . ASP A 1 186 ? -9.781 2.353 9.360 1.00 92.38 186 ASP A O 1
ATOM 1478 N N . PHE A 1 187 ? -8.788 0.527 8.572 1.00 92.19 187 PHE A N 1
ATOM 1479 C CA . PHE A 1 187 ? -9.690 -0.367 9.306 1.00 92.19 187 PHE A CA 1
ATOM 1480 C C . PHE A 1 187 ? -9.423 -0.343 10.814 1.00 92.19 187 PHE A C 1
ATOM 1482 O O . PHE A 1 187 ? -10.371 -0.409 11.599 1.00 92.19 187 PHE A O 1
ATOM 1489 N N . CYS A 1 188 ? -8.163 -0.205 11.230 1.00 91.38 188 CYS A N 1
ATOM 1490 C CA . CYS A 1 188 ? -7.792 -0.030 12.630 1.00 91.38 188 CYS A CA 1
ATOM 1491 C C . CYS A 1 188 ? -8.337 1.285 13.204 1.00 91.38 188 CYS A C 1
ATOM 1493 O O . CYS A 1 188 ? -8.863 1.266 14.316 1.00 91.38 188 CYS A O 1
ATOM 1495 N N . SER A 1 189 ? -8.274 2.404 12.472 1.00 90.81 189 SER A N 1
ATOM 1496 C CA . SER A 1 189 ? -8.868 3.669 12.932 1.00 90.81 189 SER A CA 1
ATOM 1497 C C . SER A 1 189 ? -10.389 3.568 13.049 1.00 90.81 189 SER A C 1
ATOM 1499 O O . SER A 1 189 ? -10.937 3.894 14.097 1.00 90.81 189 SER A O 1
ATOM 1501 N N . ASN A 1 190 ? -11.064 2.987 12.051 1.00 90.25 190 ASN A N 1
ATOM 1502 C CA . ASN A 1 190 ? -12.515 2.767 12.103 1.00 90.25 190 ASN A CA 1
ATOM 1503 C C . ASN A 1 190 ? -12.932 1.873 13.285 1.00 90.25 190 ASN A C 1
ATOM 1505 O O . ASN A 1 190 ? -13.984 2.073 13.903 1.00 90.25 190 ASN A O 1
ATOM 1509 N N . TYR A 1 191 ? -12.109 0.874 13.615 1.00 93.94 191 TYR A N 1
ATOM 1510 C CA . TYR A 1 191 ? -12.344 0.013 14.768 1.00 93.94 191 TYR A CA 1
ATOM 1511 C C . TYR A 1 191 ? -12.146 0.760 16.094 1.00 93.94 191 TYR A C 1
ATOM 1513 O O . TYR A 1 191 ? -12.969 0.602 16.996 1.00 93.94 191 TYR A O 1
ATOM 1521 N N . LYS A 1 192 ? -11.133 1.632 16.196 1.00 92.38 192 LYS A N 1
ATOM 1522 C CA . LYS A 1 192 ? -10.956 2.527 17.352 1.00 92.38 192 LYS A CA 1
ATOM 1523 C C . LYS A 1 192 ? -12.137 3.473 17.531 1.00 92.38 192 LYS A C 1
ATOM 1525 O O . LYS A 1 192 ? -12.619 3.614 18.648 1.00 92.38 192 LYS A O 1
ATOM 1530 N N . ASP A 1 193 ? -12.640 4.069 16.455 1.00 90.25 193 ASP A N 1
ATOM 1531 C CA . ASP A 1 193 ? -13.787 4.979 16.524 1.00 90.25 193 ASP A CA 1
ATOM 1532 C C . ASP A 1 193 ? -15.043 4.254 17.015 1.00 90.25 193 ASP A C 1
ATOM 1534 O O . ASP A 1 193 ? -15.734 4.739 17.910 1.00 90.25 193 ASP A O 1
ATOM 1538 N N . SER A 1 194 ? -15.288 3.044 16.506 1.00 88.88 194 SER A N 1
ATOM 1539 C CA . SER A 1 194 ? -16.396 2.194 16.963 1.00 88.88 194 SER A CA 1
ATOM 1540 C C . SER A 1 194 ? -16.237 1.790 18.439 1.00 88.88 194 SER A C 1
ATOM 1542 O O . SER A 1 194 ? -17.217 1.760 19.185 1.00 88.88 194 SER A O 1
ATOM 1544 N N . LEU A 1 195 ? -15.003 1.505 18.882 1.00 91.50 195 LEU A N 1
ATOM 1545 C CA . LEU A 1 195 ? -14.683 1.201 20.282 1.00 91.50 195 LEU A CA 1
ATOM 1546 C C . LEU A 1 195 ? -14.870 2.418 21.206 1.00 91.50 195 LEU A C 1
ATOM 1548 O O . LEU A 1 195 ? -15.399 2.282 22.305 1.00 91.50 195 LEU A O 1
ATOM 1552 N N . ASN A 1 196 ? -14.496 3.616 20.765 1.00 90.88 196 ASN A N 1
ATOM 1553 C CA . ASN A 1 196 ? -14.709 4.843 21.531 1.00 90.88 196 ASN A CA 1
ATOM 1554 C C . ASN A 1 196 ? -16.202 5.187 21.642 1.00 90.88 196 ASN A C 1
ATOM 1556 O O . ASN A 1 196 ? -16.668 5.578 22.712 1.00 90.88 196 ASN A O 1
ATOM 1560 N N . GLN A 1 197 ? -16.970 4.989 20.565 1.00 89.38 197 GLN A N 1
ATOM 1561 C CA . GLN A 1 197 ? -18.425 5.176 20.576 1.00 89.38 197 GLN A CA 1
ATOM 1562 C C . GLN A 1 197 ? -19.101 4.250 21.587 1.00 89.38 197 GLN A C 1
ATOM 1564 O O . GLN A 1 197 ? -19.931 4.701 22.378 1.00 89.38 197 GLN A O 1
ATOM 1569 N N . ILE A 1 198 ? -18.731 2.964 21.605 1.00 88.50 198 ILE A N 1
ATOM 1570 C CA . ILE A 1 198 ? -19.302 2.040 22.585 1.00 88.50 198 ILE A CA 1
ATOM 1571 C C . ILE A 1 198 ? -18.845 2.355 24.009 1.00 88.50 198 ILE A C 1
ATOM 1573 O O . ILE A 1 198 ? -19.647 2.216 24.927 1.00 88.50 198 ILE A O 1
ATOM 1577 N N . LEU A 1 199 ? -17.602 2.806 24.204 1.00 89.00 199 LEU A N 1
ATOM 1578 C CA . LEU A 1 199 ? -17.096 3.195 25.520 1.00 89.00 199 LEU A CA 1
ATOM 1579 C C . LEU A 1 199 ? -17.925 4.350 26.097 1.00 89.00 199 LEU A C 1
ATOM 1581 O O . LEU A 1 199 ? -18.439 4.233 27.206 1.00 89.00 199 LEU A O 1
ATOM 1585 N N . PHE A 1 200 ? -18.163 5.395 25.299 1.00 87.00 200 PHE A N 1
ATOM 1586 C CA . PHE A 1 200 ? -18.994 6.536 25.687 1.00 87.00 200 PHE A CA 1
ATOM 1587 C C . PHE A 1 200 ? -20.432 6.123 26.042 1.00 87.00 200 PHE A C 1
ATOM 1589 O O . PHE A 1 200 ? -20.971 6.541 27.067 1.00 87.00 200 PHE A O 1
ATOM 1596 N N . LEU A 1 201 ? -21.055 5.260 25.230 1.00 84.00 201 LEU A N 1
ATOM 1597 C CA . LEU A 1 201 ? -22.406 4.760 25.512 1.00 84.00 201 LEU A CA 1
ATOM 1598 C C . LEU A 1 201 ? -22.454 3.897 26.780 1.00 84.00 201 LEU A C 1
ATOM 1600 O O . LEU A 1 201 ? -23.414 3.982 27.544 1.00 84.00 201 LEU A O 1
ATOM 1604 N N . LEU A 1 202 ? -21.431 3.078 27.035 1.00 80.31 202 LEU A N 1
ATOM 1605 C CA . LEU A 1 202 ? -21.359 2.256 28.245 1.00 80.31 202 LEU A CA 1
ATOM 1606 C C . LEU A 1 202 ? -21.130 3.095 29.508 1.00 80.31 202 LEU A C 1
ATOM 1608 O O . LEU A 1 202 ? -21.736 2.804 30.539 1.00 80.31 202 LEU A O 1
ATOM 1612 N N . GLU A 1 203 ? -20.328 4.155 29.429 1.00 82.75 203 GLU A N 1
ATOM 1613 C CA . GLU A 1 203 ? -20.187 5.132 30.514 1.00 82.75 203 GLU A CA 1
ATOM 1614 C C . GLU A 1 203 ? -21.506 5.875 30.784 1.00 82.75 203 GLU A C 1
ATOM 1616 O O . GLU A 1 203 ? -21.899 6.053 31.940 1.00 82.75 203 GLU A O 1
ATOM 1621 N N . ALA A 1 204 ? -22.253 6.239 29.737 1.00 79.62 204 ALA A N 1
ATOM 1622 C CA . ALA A 1 204 ? -23.582 6.835 29.882 1.00 79.62 204 ALA A CA 1
ATOM 1623 C C . ALA A 1 204 ? -24.571 5.874 30.571 1.00 79.62 204 ALA A C 1
ATOM 1625 O O . ALA A 1 204 ? -25.274 6.262 31.503 1.00 79.62 204 ALA A O 1
ATOM 1626 N N . VAL A 1 205 ? -24.572 4.590 30.196 1.00 74.44 205 VAL A N 1
ATOM 1627 C CA . VAL A 1 205 ? -25.380 3.552 30.867 1.00 74.44 205 VAL A CA 1
ATOM 1628 C C . VAL A 1 205 ? -24.981 3.373 32.337 1.00 74.44 205 VAL A C 1
ATOM 1630 O O . VAL A 1 205 ? -25.817 3.029 33.168 1.00 74.44 205 VAL A O 1
ATOM 1633 N N . GLN A 1 206 ? -23.718 3.620 32.685 1.00 71.50 206 GLN A N 1
ATOM 1634 C CA . GLN A 1 206 ? -23.232 3.527 34.060 1.00 71.50 206 GLN A CA 1
ATOM 1635 C C . GLN A 1 206 ? -23.673 4.704 34.951 1.00 71.50 206 GLN A C 1
ATOM 1637 O O . GLN A 1 206 ? -23.682 4.551 36.176 1.00 71.50 206 GLN A O 1
ATOM 1642 N N . THR A 1 207 ? -24.014 5.857 34.366 1.00 69.81 207 THR A N 1
ATOM 1643 C CA . THR A 1 207 ? -24.372 7.091 35.094 1.00 69.81 207 THR A CA 1
ATOM 1644 C C . THR A 1 207 ? -25.876 7.314 35.224 1.00 69.81 207 THR A C 1
ATOM 1646 O O . THR A 1 207 ? -26.311 7.938 36.191 1.00 69.81 207 THR A O 1
ATOM 1649 N N . VAL A 1 208 ? -26.681 6.801 34.291 1.00 69.19 208 VAL A N 1
ATOM 1650 C CA . VAL A 1 208 ? -28.140 6.943 34.330 1.00 69.19 208 VAL A CA 1
ATOM 1651 C C . VAL A 1 208 ? -28.752 5.858 35.221 1.00 69.19 208 VAL A C 1
ATOM 1653 O O . VAL A 1 208 ? -28.755 4.677 34.881 1.00 69.19 208 VAL A O 1
ATOM 1656 N N . GLU A 1 209 ? -29.307 6.258 36.365 1.00 54.03 209 GLU A N 1
ATOM 1657 C CA . GLU A 1 209 ? -30.107 5.377 37.223 1.00 54.03 209 GLU A CA 1
ATOM 1658 C C . GLU A 1 209 ? -31.508 5.177 36.609 1.00 54.03 209 GLU A C 1
ATOM 1660 O O . GLU A 1 209 ? -32.440 5.930 36.881 1.00 54.03 209 GLU A O 1
ATOM 1665 N N . GLY A 1 210 ? -31.656 4.175 35.736 1.00 58.56 210 GLY A N 1
ATOM 1666 C CA . GLY A 1 210 ? -32.941 3.776 35.146 1.00 58.56 210 GLY A CA 1
ATOM 1667 C C . GLY A 1 210 ? -32.790 2.866 33.922 1.00 58.56 210 GLY A C 1
ATOM 1668 O O . GLY A 1 210 ? -31.886 3.055 33.109 1.00 58.56 210 GLY A O 1
ATOM 1669 N N . ASP A 1 211 ? -33.677 1.876 33.771 1.00 62.47 211 ASP A N 1
ATOM 1670 C CA . ASP A 1 211 ? -33.703 1.002 32.590 1.00 62.47 211 ASP A CA 1
ATOM 1671 C C . ASP A 1 211 ? -34.320 1.751 31.398 1.00 62.47 211 ASP A C 1
ATOM 1673 O O . ASP A 1 211 ? -35.526 1.702 31.167 1.00 62.47 211 ASP A O 1
ATOM 1677 N N . ASN A 1 212 ? -33.483 2.451 30.631 1.00 72.06 212 ASN A N 1
ATOM 1678 C CA . ASN A 1 212 ? -33.869 3.038 29.349 1.00 72.06 212 ASN A CA 1
ATOM 1679 C C . ASN A 1 212 ? -33.646 2.005 28.226 1.00 72.06 212 ASN A C 1
ATOM 1681 O O . ASN A 1 212 ? -32.492 1.770 27.852 1.00 72.06 212 ASN A O 1
ATOM 1685 N N . PRO A 1 213 ? -34.699 1.374 27.669 1.00 80.12 213 PRO A N 1
ATOM 1686 C CA . PRO A 1 213 ? -34.553 0.324 26.655 1.00 80.12 213 PRO A CA 1
ATOM 1687 C C . PRO A 1 213 ? -33.891 0.829 25.362 1.00 80.12 213 PRO A C 1
ATOM 1689 O O . PRO A 1 213 ? -33.062 0.127 24.794 1.00 80.12 213 PRO A O 1
ATOM 1692 N N . GLU A 1 214 ? -34.142 2.079 24.964 1.00 81.81 214 GLU A N 1
ATOM 1693 C CA . GLU A 1 214 ? -33.554 2.691 23.759 1.00 81.81 214 GLU A CA 1
ATOM 1694 C C . GLU A 1 214 ? -32.017 2.814 23.835 1.00 81.81 214 GLU A C 1
ATOM 1696 O O . GLU A 1 214 ? -31.307 2.631 22.843 1.00 81.81 214 GLU A O 1
ATOM 1701 N N . LEU A 1 215 ? -31.472 3.071 25.031 1.00 81.50 215 LEU A N 1
ATOM 1702 C CA . LEU A 1 215 ? -30.021 3.084 25.256 1.00 81.50 215 LEU A CA 1
ATOM 1703 C C . LEU A 1 215 ? -29.422 1.680 25.120 1.00 81.50 215 LEU A C 1
ATOM 1705 O O . LEU A 1 215 ? -28.315 1.520 24.614 1.00 81.50 215 LEU A O 1
ATOM 1709 N N . TRP A 1 216 ? -30.147 0.642 25.535 1.00 81.94 216 TRP A N 1
ATOM 1710 C CA . TRP A 1 216 ? -29.684 -0.734 25.369 1.00 81.94 216 TRP A CA 1
ATOM 1711 C C . TRP A 1 216 ? -29.747 -1.195 23.912 1.00 81.94 216 TRP A C 1
ATOM 1713 O O . TRP A 1 216 ? -28.820 -1.877 23.470 1.00 81.94 216 TRP A O 1
ATOM 1723 N N . ASP A 1 217 ? -30.761 -0.778 23.156 1.00 87.56 217 ASP A N 1
ATOM 1724 C CA . ASP A 1 217 ? -30.877 -1.082 21.726 1.00 87.56 217 ASP A CA 1
ATOM 1725 C C . ASP A 1 217 ? -29.733 -0.446 20.923 1.00 87.56 217 ASP A C 1
ATOM 1727 O O . ASP A 1 217 ? -29.067 -1.127 20.138 1.00 87.56 217 ASP A O 1
ATOM 1731 N N . THR A 1 218 ? -29.411 0.824 21.195 1.00 85.94 218 THR A N 1
ATOM 1732 C CA . THR A 1 218 ? -28.255 1.500 20.573 1.00 85.94 218 THR A CA 1
ATOM 1733 C C . THR A 1 218 ? -26.924 0.850 20.964 1.00 85.94 218 THR A C 1
ATOM 1735 O O . THR A 1 218 ? -26.051 0.666 20.115 1.00 85.94 218 THR A O 1
ATOM 1738 N N . VAL A 1 219 ? -26.766 0.398 22.214 1.00 87.06 219 VAL A N 1
ATOM 1739 C CA . VAL A 1 219 ? -25.586 -0.379 22.636 1.00 87.06 219 VAL A CA 1
ATOM 1740 C C . VAL A 1 219 ? -25.476 -1.699 21.866 1.00 87.06 219 VAL A C 1
ATOM 1742 O O . VAL A 1 219 ? -24.371 -2.089 21.484 1.00 87.06 219 VAL A O 1
ATOM 1745 N N . VAL A 1 220 ? -26.584 -2.403 21.623 1.00 88.81 220 VAL A N 1
ATOM 1746 C CA . VAL A 1 220 ? -26.584 -3.650 20.836 1.00 88.81 220 VAL A CA 1
ATOM 1747 C C . VAL A 1 220 ? -26.193 -3.382 19.382 1.00 88.81 220 VAL A C 1
ATOM 1749 O O . VAL A 1 220 ? -25.381 -4.129 18.828 1.00 88.81 220 VAL A O 1
ATOM 1752 N N . GLU A 1 221 ? -26.699 -2.304 18.784 1.00 89.44 221 GLU A N 1
ATOM 1753 C CA . GLU A 1 221 ? -26.338 -1.909 17.422 1.00 89.44 221 GLU A CA 1
ATOM 1754 C C . GLU A 1 221 ? -24.840 -1.592 17.300 1.00 89.44 221 GLU A C 1
ATOM 1756 O O . GLU A 1 221 ? -24.149 -2.168 16.453 1.00 89.44 221 GLU A O 1
ATOM 1761 N N . VAL A 1 222 ? -24.299 -0.748 18.185 1.00 88.31 222 VAL A N 1
ATOM 1762 C CA . VAL A 1 222 ? -22.872 -0.387 18.152 1.00 88.31 222 VAL A CA 1
ATOM 1763 C C . VAL A 1 222 ? -21.990 -1.612 18.424 1.00 88.31 222 VAL A C 1
ATOM 1765 O O . VAL A 1 222 ? -20.961 -1.782 17.773 1.00 88.31 222 VAL A O 1
ATOM 1768 N N . ARG A 1 223 ? -22.406 -2.556 19.283 1.00 90.12 223 ARG A N 1
ATOM 1769 C CA . ARG A 1 223 ? -21.697 -3.845 19.452 1.00 90.12 223 ARG A CA 1
ATOM 1770 C C . ARG A 1 223 ? -21.620 -4.645 18.158 1.00 90.12 223 ARG A C 1
ATOM 1772 O O . ARG A 1 223 ? -20.582 -5.244 17.873 1.00 90.12 223 ARG A O 1
ATOM 1779 N N . ALA A 1 224 ? -22.697 -4.670 17.376 1.00 92.12 224 ALA A N 1
ATOM 1780 C CA . ALA A 1 224 ? -22.690 -5.337 16.080 1.00 92.12 224 ALA A CA 1
ATOM 1781 C C . ALA A 1 224 ? -21.696 -4.665 15.115 1.00 92.12 224 ALA A C 1
ATOM 1783 O O . ALA A 1 224 ? -20.962 -5.364 14.410 1.00 92.12 224 ALA A O 1
ATOM 1784 N N . GLN A 1 225 ? -21.608 -3.331 15.134 1.00 90.19 225 GLN A N 1
ATOM 1785 C CA . GLN A 1 225 ? -20.634 -2.570 14.343 1.00 90.19 225 GLN A CA 1
ATOM 1786 C C . GLN A 1 225 ? -19.184 -2.842 14.784 1.00 90.19 225 GLN A C 1
ATOM 1788 O O . GLN A 1 225 ? -18.348 -3.163 13.939 1.00 90.19 225 GLN A O 1
ATOM 1793 N N . VAL A 1 226 ? -18.900 -2.828 16.092 1.00 91.56 226 VAL A N 1
ATOM 1794 C CA . VAL A 1 226 ? -17.588 -3.170 16.682 1.00 91.56 226 VAL A CA 1
ATOM 1795 C C . VAL A 1 226 ? -17.162 -4.584 16.275 1.00 91.56 226 VAL A C 1
ATOM 1797 O O . VAL A 1 226 ? -16.043 -4.783 15.804 1.00 91.56 226 VAL A O 1
ATOM 1800 N N . ASN A 1 227 ? -18.064 -5.568 16.363 1.00 91.31 227 ASN A N 1
ATOM 1801 C CA . ASN A 1 227 ? -17.778 -6.946 15.952 1.00 91.31 227 ASN A CA 1
ATOM 1802 C C . ASN A 1 227 ? -17.502 -7.065 14.446 1.00 91.31 227 ASN A C 1
ATOM 1804 O O . ASN A 1 227 ? -16.601 -7.799 14.035 1.00 91.31 227 ASN A O 1
ATOM 1808 N N . LYS A 1 228 ? -18.243 -6.323 13.614 1.00 92.19 228 LYS A N 1
ATOM 1809 C CA . LYS A 1 228 ? -18.023 -6.276 12.163 1.00 92.19 228 LYS A CA 1
ATOM 1810 C C . LYS A 1 228 ? -16.664 -5.659 11.820 1.00 92.19 228 LYS A C 1
ATOM 1812 O O . LYS A 1 228 ? -15.943 -6.213 10.990 1.00 92.19 228 LYS A O 1
ATOM 1817 N N . ALA A 1 229 ? -16.301 -4.554 12.470 1.00 91.06 229 ALA A N 1
ATOM 1818 C CA . ALA A 1 229 ? -15.005 -3.901 12.303 1.00 91.06 229 ALA A CA 1
ATOM 1819 C C . ALA A 1 229 ? -13.851 -4.812 12.762 1.00 91.06 229 ALA A C 1
ATOM 1821 O O . ALA A 1 229 ? -12.892 -5.002 12.015 1.00 91.06 229 ALA A O 1
ATOM 1822 N N . LYS A 1 230 ? -13.989 -5.486 13.913 1.00 93.00 230 LYS A N 1
ATOM 1823 C CA . LYS A 1 230 ? -13.016 -6.474 14.410 1.00 93.00 230 LYS A CA 1
ATOM 1824 C C . LYS A 1 230 ? -12.799 -7.629 13.430 1.00 93.00 230 LYS A C 1
ATOM 1826 O O . LYS A 1 230 ? -11.663 -8.014 13.160 1.00 93.00 230 LYS A O 1
ATOM 1831 N N . ALA A 1 231 ? -13.878 -8.172 12.864 1.00 93.06 231 ALA A N 1
ATOM 1832 C CA . ALA A 1 231 ? -13.789 -9.235 11.865 1.00 93.06 231 ALA A CA 1
ATOM 1833 C C . ALA A 1 231 ? -13.058 -8.775 10.589 1.00 93.06 231 ALA A C 1
ATOM 1835 O O . ALA A 1 231 ? -12.269 -9.537 10.025 1.00 93.06 231 ALA A O 1
ATOM 1836 N N . ALA A 1 232 ? -13.283 -7.529 10.152 1.00 90.94 232 ALA A N 1
ATOM 1837 C CA . ALA A 1 232 ? -12.592 -6.945 9.003 1.00 90.94 232 ALA A CA 1
ATOM 1838 C C . ALA A 1 232 ? -11.086 -6.762 9.260 1.00 90.94 232 ALA A C 1
ATOM 1840 O O . ALA A 1 232 ? -10.284 -7.162 8.414 1.00 90.94 232 ALA A O 1
ATOM 1841 N N . VAL A 1 233 ? -10.706 -6.245 10.436 1.00 92.12 233 VAL A N 1
ATOM 1842 C CA . VAL A 1 233 ? -9.298 -6.106 10.849 1.00 92.12 233 VAL A CA 1
ATOM 1843 C C . VAL A 1 233 ? -8.610 -7.471 10.858 1.00 92.12 233 VAL A C 1
ATOM 1845 O O . VAL A 1 233 ? -7.594 -7.635 10.194 1.00 92.12 233 VAL A O 1
ATOM 1848 N N . ASN A 1 234 ? -9.204 -8.489 11.492 1.00 91.81 234 ASN A N 1
ATOM 1849 C CA . ASN A 1 234 ? -8.620 -9.837 11.549 1.00 91.81 234 ASN A CA 1
ATOM 1850 C C . ASN A 1 234 ? -8.384 -10.453 10.160 1.00 91.81 234 ASN A C 1
ATOM 1852 O O . ASN A 1 234 ? -7.360 -11.096 9.927 1.00 91.81 234 ASN A O 1
ATOM 1856 N N . LYS A 1 235 ? -9.316 -10.242 9.220 1.00 92.12 235 LYS A N 1
ATOM 1857 C CA . LYS A 1 235 ? -9.173 -10.711 7.835 1.00 92.12 235 LYS A CA 1
ATOM 1858 C C . LYS A 1 235 ? -7.977 -10.056 7.133 1.00 92.12 235 LYS A C 1
ATOM 1860 O O . LYS A 1 235 ? -7.256 -10.738 6.408 1.00 92.12 235 LYS A O 1
ATOM 1865 N N . LEU A 1 236 ? -7.777 -8.753 7.328 1.00 91.75 236 LEU A N 1
ATOM 1866 C CA . LEU A 1 236 ? -6.664 -8.009 6.731 1.00 91.75 236 LEU A CA 1
ATOM 1867 C C . LEU A 1 236 ? -5.326 -8.283 7.415 1.00 91.75 236 LEU A C 1
ATOM 1869 O O . LEU A 1 236 ? -4.314 -8.317 6.725 1.00 91.75 236 LEU A O 1
ATOM 1873 N N . THR A 1 237 ? -5.307 -8.562 8.719 1.00 93.06 237 THR A N 1
ATOM 1874 C CA . THR A 1 237 ? -4.095 -9.016 9.418 1.00 93.06 237 THR A CA 1
ATOM 1875 C C . THR A 1 237 ? -3.566 -10.309 8.805 1.00 93.06 237 THR A C 1
ATOM 1877 O O . THR A 1 237 ? -2.395 -10.382 8.445 1.00 93.06 237 THR A O 1
ATOM 1880 N N . LEU A 1 238 ? -4.445 -11.295 8.579 1.00 91.94 238 LEU A N 1
ATOM 1881 C CA . LEU A 1 238 ? -4.071 -12.541 7.902 1.00 91.94 238 LEU A CA 1
ATOM 1882 C C . LEU A 1 238 ? -3.556 -12.285 6.476 1.00 91.94 238 LEU A C 1
ATOM 1884 O O . LEU A 1 238 ? -2.652 -12.966 5.995 1.00 91.94 238 LEU A O 1
ATOM 1888 N N . TYR A 1 239 ? -4.134 -11.305 5.779 1.00 92.12 239 TYR A N 1
ATOM 1889 C CA . TYR A 1 239 ? -3.659 -10.912 4.457 1.00 92.12 239 TYR A CA 1
ATOM 1890 C C . TYR A 1 239 ? -2.260 -10.274 4.524 1.00 92.12 239 TYR A C 1
ATOM 1892 O O . TYR A 1 239 ? -1.398 -10.650 3.734 1.00 92.12 239 TYR A O 1
ATOM 1900 N N . MET A 1 240 ? -1.996 -9.402 5.504 1.00 94.19 240 MET A N 1
ATOM 1901 C CA . MET A 1 240 ? -0.684 -8.783 5.730 1.00 94.19 240 MET A CA 1
ATOM 1902 C C . MET A 1 240 ? 0.407 -9.819 6.046 1.00 94.19 240 MET A C 1
ATOM 1904 O O . MET A 1 240 ? 1.494 -9.733 5.486 1.00 94.19 240 MET A O 1
ATOM 1908 N N . GLU A 1 241 ? 0.114 -10.843 6.855 1.00 92.94 241 GLU A N 1
ATOM 1909 C CA . GLU A 1 241 ? 1.050 -11.952 7.130 1.00 92.94 241 GLU A CA 1
ATOM 1910 C C . GLU A 1 241 ? 1.421 -12.741 5.863 1.00 92.94 241 GLU A C 1
ATOM 1912 O O . GLU A 1 241 ? 2.531 -13.258 5.731 1.00 92.94 241 GLU A O 1
ATOM 1917 N N . ASN A 1 242 ? 0.498 -12.849 4.903 1.00 92.75 242 ASN A N 1
ATOM 1918 C CA . ASN A 1 242 ? 0.794 -13.461 3.609 1.00 92.75 242 ASN A CA 1
ATOM 1919 C C . ASN A 1 242 ? 1.599 -12.519 2.705 1.00 92.75 242 ASN A C 1
ATOM 1921 O O . ASN A 1 242 ? 2.499 -12.984 2.007 1.00 92.75 242 ASN A O 1
ATOM 1925 N N . VAL A 1 243 ? 1.317 -11.211 2.731 1.00 95.50 243 VAL A N 1
ATOM 1926 C CA . VAL A 1 243 ? 2.093 -10.198 1.994 1.00 95.50 243 VAL A CA 1
ATOM 1927 C C . VAL A 1 243 ? 3.532 -10.128 2.505 1.00 95.50 243 VAL A C 1
ATOM 1929 O O . VAL A 1 243 ? 4.448 -10.042 1.694 1.00 95.50 243 VAL A O 1
ATOM 1932 N N . GLU A 1 244 ? 3.755 -10.258 3.813 1.00 94.25 244 GLU A N 1
ATOM 1933 C CA . GLU A 1 244 ? 5.095 -10.360 4.399 1.00 94.25 244 GLU A CA 1
ATOM 1934 C C . GLU A 1 244 ? 5.895 -11.511 3.778 1.00 94.25 244 GLU A C 1
ATOM 1936 O O . GLU A 1 244 ? 7.008 -11.290 3.312 1.00 94.25 244 GLU A O 1
ATOM 1941 N N . LYS A 1 245 ? 5.301 -12.705 3.649 1.00 95.38 245 LYS A N 1
ATOM 1942 C CA . LYS A 1 245 ? 5.956 -13.858 3.001 1.00 95.38 245 LYS A CA 1
ATOM 1943 C C . LYS A 1 245 ? 6.278 -13.609 1.525 1.00 95.38 245 LYS A C 1
ATOM 1945 O O . LYS A 1 245 ? 7.299 -14.075 1.026 1.00 95.38 245 LYS A O 1
ATOM 1950 N N . VAL A 1 246 ? 5.405 -12.894 0.808 1.00 94.75 246 VAL A N 1
ATOM 1951 C CA . VAL A 1 246 ? 5.660 -12.497 -0.588 1.00 94.75 246 VAL A CA 1
ATOM 1952 C C . VAL A 1 246 ? 6.844 -11.539 -0.651 1.00 94.75 246 VAL A C 1
ATOM 1954 O O . VAL A 1 246 ? 7.712 -11.692 -1.509 1.00 94.75 246 VAL A O 1
ATOM 1957 N N . VAL A 1 247 ? 6.899 -10.574 0.264 1.00 95.94 247 VAL A N 1
ATOM 1958 C CA . VAL A 1 247 ? 7.983 -9.599 0.344 1.00 95.94 247 VAL A CA 1
ATOM 1959 C C . VAL A 1 247 ? 9.306 -10.279 0.689 1.00 95.94 247 VAL A C 1
ATOM 1961 O O . VAL A 1 247 ? 10.264 -10.051 -0.038 1.00 95.94 247 VAL A O 1
ATOM 1964 N N . THR A 1 248 ? 9.361 -11.170 1.684 1.00 94.25 248 THR A N 1
ATOM 1965 C CA . THR A 1 248 ? 10.597 -11.894 2.044 1.00 94.25 248 THR A CA 1
ATOM 1966 C C . THR A 1 248 ? 11.102 -12.786 0.909 1.00 94.25 248 THR A C 1
ATOM 1968 O O . THR A 1 248 ? 12.282 -12.766 0.579 1.00 94.25 248 THR A O 1
ATOM 1971 N N . ALA A 1 249 ? 10.212 -13.510 0.224 1.00 95.12 249 ALA A N 1
ATOM 1972 C CA . ALA A 1 249 ? 10.607 -14.300 -0.945 1.00 95.12 249 ALA A CA 1
ATOM 1973 C C . ALA A 1 249 ? 11.108 -13.410 -2.102 1.00 95.12 249 ALA A C 1
ATOM 1975 O O . ALA A 1 249 ? 12.015 -13.782 -2.849 1.00 95.12 249 ALA A O 1
ATOM 1976 N N . THR A 1 250 ? 10.529 -12.215 -2.257 1.00 94.44 250 THR A N 1
ATOM 1977 C CA . THR A 1 250 ? 10.923 -11.256 -3.299 1.00 94.44 250 THR A CA 1
ATOM 1978 C C . THR A 1 250 ? 12.251 -10.568 -2.975 1.00 94.44 250 THR A C 1
ATOM 1980 O O . THR A 1 250 ? 13.048 -10.348 -3.888 1.00 94.44 250 THR A O 1
ATOM 1983 N N . THR A 1 251 ? 12.526 -10.250 -1.705 1.00 93.81 251 THR A N 1
ATOM 1984 C CA . THR A 1 251 ? 13.816 -9.687 -1.273 1.00 93.81 251 THR A CA 1
ATOM 1985 C C . THR A 1 251 ? 14.940 -10.702 -1.443 1.00 93.81 251 THR A C 1
ATOM 1987 O O . THR A 1 251 ? 15.981 -10.358 -1.999 1.00 93.81 251 THR A O 1
ATOM 1990 N N . GLU A 1 252 ? 14.709 -11.967 -1.082 1.00 92.50 252 GLU A N 1
ATOM 1991 C CA . GLU A 1 252 ? 15.642 -13.074 -1.328 1.00 92.50 252 GLU A CA 1
ATOM 1992 C C . GLU A 1 252 ? 15.947 -13.234 -2.826 1.00 92.50 252 GLU A C 1
ATOM 1994 O O . GLU A 1 252 ? 17.111 -13.300 -3.228 1.00 92.50 252 GLU A O 1
ATOM 1999 N N . ALA A 1 253 ? 14.914 -13.219 -3.677 1.00 91.75 253 ALA A N 1
ATOM 2000 C CA . ALA A 1 253 ? 15.083 -13.285 -5.127 1.00 91.75 253 ALA A CA 1
ATOM 2001 C C . ALA A 1 253 ? 15.859 -12.077 -5.688 1.00 91.75 253 ALA A C 1
ATOM 2003 O O . ALA A 1 253 ? 16.723 -12.246 -6.549 1.00 91.75 253 ALA A O 1
ATOM 2004 N N . ALA A 1 254 ? 15.584 -10.864 -5.197 1.00 92.12 254 ALA A N 1
ATOM 2005 C CA . ALA A 1 254 ? 16.287 -9.648 -5.605 1.00 92.12 254 ALA A CA 1
ATOM 2006 C C . ALA A 1 254 ? 17.763 -9.654 -5.170 1.00 92.12 254 ALA A C 1
ATOM 2008 O O . ALA A 1 254 ? 18.630 -9.232 -5.937 1.00 92.12 254 ALA A O 1
ATOM 2009 N N . PHE A 1 255 ? 18.060 -10.180 -3.979 1.00 92.69 255 PHE A N 1
ATOM 2010 C CA . PHE A 1 255 ? 19.427 -10.354 -3.492 1.00 92.69 255 PHE A CA 1
ATOM 2011 C C . PHE A 1 255 ? 20.214 -11.329 -4.377 1.00 92.69 255 PHE A C 1
ATOM 2013 O O . PHE A 1 255 ? 21.298 -10.993 -4.852 1.00 92.69 255 PHE A O 1
ATOM 2020 N N . LEU A 1 256 ? 19.633 -12.492 -4.694 1.00 90.94 256 LEU A N 1
ATOM 2021 C CA . LEU A 1 256 ? 20.252 -13.478 -5.589 1.00 90.94 256 LEU A CA 1
ATOM 2022 C C . LEU A 1 256 ? 20.448 -12.950 -7.017 1.00 90.94 256 LEU A C 1
ATOM 2024 O O . LEU A 1 256 ? 21.417 -13.312 -7.682 1.00 90.94 256 LEU A O 1
ATOM 2028 N N . ALA A 1 257 ? 19.560 -12.071 -7.485 1.00 88.06 257 ALA A N 1
ATOM 2029 C CA . ALA A 1 257 ? 19.698 -11.398 -8.773 1.00 88.06 257 ALA A CA 1
ATOM 2030 C C . ALA A 1 257 ? 20.781 -10.301 -8.781 1.00 88.06 257 ALA A C 1
ATOM 2032 O O . ALA A 1 257 ? 21.011 -9.700 -9.828 1.00 88.06 257 ALA A O 1
ATOM 2033 N N . GLY A 1 258 ? 21.437 -10.005 -7.653 1.00 85.88 258 GLY A N 1
ATOM 2034 C CA . GLY A 1 258 ? 22.426 -8.930 -7.539 1.00 85.88 258 GLY A CA 1
ATOM 2035 C C . GLY A 1 258 ? 21.809 -7.527 -7.559 1.00 85.88 258 GLY A C 1
ATOM 2036 O O . GLY A 1 258 ? 22.454 -6.579 -8.004 1.00 85.88 258 GLY A O 1
ATOM 2037 N N . ALA A 1 259 ? 20.548 -7.395 -7.134 1.00 85.75 259 ALA A N 1
ATOM 2038 C CA . ALA A 1 259 ? 19.817 -6.134 -7.010 1.00 85.75 259 ALA A CA 1
ATOM 2039 C C . ALA A 1 259 ? 19.720 -5.702 -5.531 1.00 85.75 259 ALA A C 1
ATOM 2041 O O . ALA A 1 259 ? 18.633 -5.552 -4.971 1.00 85.75 259 ALA A O 1
ATOM 2042 N N . GLU A 1 260 ? 20.871 -5.501 -4.884 1.00 88.19 260 GLU A N 1
ATOM 2043 C CA . GLU A 1 260 ? 20.981 -5.249 -3.434 1.00 88.19 260 GLU A CA 1
ATOM 2044 C C . GLU A 1 260 ? 20.193 -4.017 -2.964 1.00 88.19 260 GLU A C 1
ATOM 2046 O O . GLU A 1 260 ? 19.516 -4.066 -1.938 1.00 88.19 260 GLU A O 1
ATOM 2051 N N . TYR A 1 261 ? 20.208 -2.934 -3.747 1.00 89.25 261 TYR A N 1
ATOM 2052 C CA . TYR A 1 261 ? 19.455 -1.714 -3.438 1.00 89.25 261 TYR A CA 1
ATOM 2053 C C . TYR A 1 261 ? 17.944 -1.975 -3.313 1.00 89.25 261 TYR A C 1
ATOM 2055 O O . TYR A 1 261 ? 17.284 -1.476 -2.401 1.00 89.25 261 TYR A O 1
ATOM 2063 N N . MET A 1 262 ? 17.394 -2.805 -4.201 1.00 89.88 262 MET A N 1
ATOM 2064 C CA . MET A 1 262 ? 15.974 -3.164 -4.199 1.00 89.88 262 MET A CA 1
ATOM 2065 C C . MET A 1 262 ? 15.595 -3.994 -2.975 1.00 89.88 262 MET A C 1
ATOM 2067 O O . MET A 1 262 ? 14.538 -3.797 -2.386 1.00 89.88 262 MET A O 1
ATOM 2071 N N . CYS A 1 263 ? 16.480 -4.908 -2.578 1.00 91.12 263 CYS A N 1
ATOM 2072 C CA . CYS A 1 263 ? 16.318 -5.694 -1.365 1.00 91.12 263 CYS A CA 1
ATOM 2073 C C . CYS A 1 263 ? 16.341 -4.794 -0.120 1.00 91.12 263 CYS A C 1
ATOM 2075 O O . CYS A 1 263 ? 15.414 -4.854 0.681 1.00 91.12 263 CYS A O 1
ATOM 2077 N N . SER A 1 264 ? 17.352 -3.927 0.021 1.00 89.75 264 SER A N 1
ATOM 2078 C CA . SER A 1 264 ? 17.479 -3.031 1.183 1.00 89.75 264 SER A CA 1
ATOM 2079 C C . SER A 1 264 ? 16.261 -2.121 1.334 1.00 89.75 264 SER A C 1
ATOM 2081 O O . SER A 1 264 ? 15.676 -2.039 2.410 1.00 89.75 264 SER A O 1
ATOM 2083 N N . THR A 1 265 ? 15.831 -1.492 0.237 1.00 91.50 265 THR A N 1
ATOM 2084 C CA . THR A 1 265 ? 14.665 -0.597 0.241 1.00 91.50 265 THR A CA 1
ATOM 2085 C C . THR A 1 265 ? 13.369 -1.329 0.582 1.00 91.50 265 THR A C 1
ATOM 2087 O O . THR A 1 265 ? 12.575 -0.828 1.376 1.00 91.50 265 THR A O 1
ATOM 2090 N N . LEU A 1 266 ? 13.151 -2.525 0.030 1.00 93.56 266 LEU A N 1
ATOM 2091 C CA . LEU A 1 266 ? 11.950 -3.309 0.310 1.00 93.56 266 LEU A CA 1
ATOM 2092 C C . LEU A 1 266 ? 11.935 -3.851 1.757 1.00 93.56 266 LEU A C 1
ATOM 2094 O O . LEU A 1 266 ? 10.873 -3.871 2.379 1.00 93.56 266 LEU A O 1
ATOM 2098 N N . CYS A 1 267 ? 13.092 -4.216 2.322 1.00 94.19 267 CYS A N 1
ATOM 2099 C CA . CYS A 1 267 ? 13.222 -4.592 3.736 1.00 94.19 267 CYS A CA 1
ATOM 2100 C C . CYS A 1 267 ? 12.928 -3.415 4.675 1.00 94.19 267 CYS A C 1
ATOM 2102 O O . CYS A 1 267 ? 12.133 -3.557 5.600 1.00 94.19 267 CYS A O 1
ATOM 2104 N N . GLU A 1 268 ? 13.499 -2.237 4.413 1.00 93.00 268 GLU A N 1
ATOM 2105 C CA . GLU A 1 268 ? 13.220 -1.031 5.205 1.00 93.00 268 GLU A CA 1
ATOM 2106 C C . GLU A 1 268 ? 11.728 -0.668 5.179 1.00 93.00 268 GL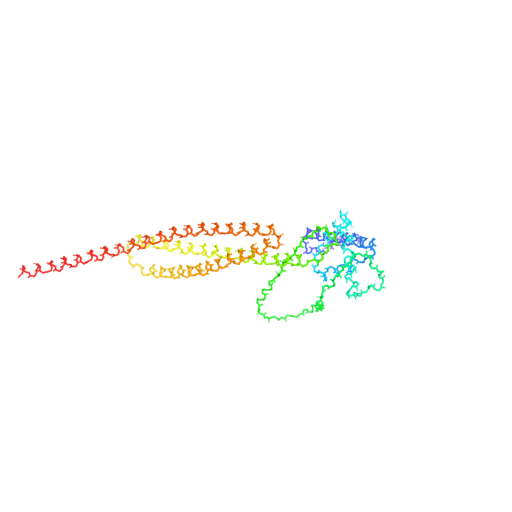U A C 1
ATOM 2108 O O . GLU A 1 268 ? 11.146 -0.331 6.213 1.00 93.00 268 GLU A O 1
ATOM 2113 N N . GLN A 1 269 ? 11.085 -0.780 4.010 1.00 92.44 269 GLN A N 1
ATOM 2114 C CA . GLN A 1 269 ? 9.641 -0.575 3.870 1.00 92.44 269 GLN A CA 1
ATOM 2115 C C . GLN A 1 269 ? 8.831 -1.590 4.684 1.00 92.44 269 GLN A C 1
ATOM 2117 O O . GLN A 1 269 ? 7.867 -1.200 5.349 1.00 92.44 269 GLN A O 1
ATOM 2122 N N . LEU A 1 270 ? 9.219 -2.869 4.662 1.00 95.00 270 LEU A N 1
ATOM 2123 C CA . LEU A 1 270 ? 8.575 -3.919 5.452 1.00 95.00 270 LEU A CA 1
ATOM 2124 C C . LEU A 1 270 ? 8.690 -3.640 6.951 1.00 95.00 270 LEU A C 1
ATOM 2126 O O . LEU A 1 270 ? 7.675 -3.630 7.652 1.00 95.00 270 LEU A O 1
ATOM 2130 N N . ASP A 1 271 ? 9.897 -3.347 7.427 1.00 93.69 271 ASP A N 1
ATOM 2131 C CA . ASP A 1 271 ? 10.162 -3.062 8.835 1.00 93.69 271 ASP A CA 1
ATOM 2132 C C . ASP A 1 271 ? 9.412 -1.811 9.309 1.00 93.69 271 ASP A C 1
ATOM 2134 O O . ASP A 1 271 ? 8.858 -1.787 10.417 1.00 93.69 271 ASP A O 1
ATOM 2138 N N . SER A 1 272 ? 9.360 -0.773 8.467 1.00 94.62 272 SER A N 1
ATOM 2139 C CA . SER A 1 272 ? 8.612 0.453 8.747 1.00 94.62 272 SER A CA 1
ATOM 2140 C C . SER A 1 272 ? 7.114 0.169 8.870 1.00 94.62 272 SER A C 1
ATOM 2142 O O . SER A 1 272 ? 6.505 0.518 9.884 1.00 94.62 272 SER A O 1
ATOM 2144 N N . ALA A 1 273 ? 6.526 -0.531 7.895 1.00 93.12 273 ALA A N 1
ATOM 2145 C CA . ALA A 1 273 ? 5.106 -0.877 7.911 1.00 93.12 273 ALA A CA 1
ATOM 2146 C C . ALA A 1 273 ? 4.744 -1.771 9.110 1.00 93.12 273 ALA A C 1
ATOM 2148 O O . ALA A 1 273 ? 3.760 -1.520 9.808 1.00 93.12 273 ALA A O 1
ATOM 2149 N N . GLN A 1 274 ? 5.560 -2.786 9.413 1.00 91.94 274 GLN A N 1
ATOM 2150 C CA . GLN A 1 274 ? 5.345 -3.652 10.573 1.00 91.94 274 GLN A CA 1
ATOM 2151 C C . GLN A 1 274 ? 5.398 -2.882 11.892 1.00 91.94 274 GLN A C 1
ATOM 2153 O O . GLN A 1 274 ? 4.625 -3.173 12.809 1.00 91.94 274 GLN A O 1
ATOM 2158 N N . ARG A 1 275 ? 6.315 -1.919 12.020 1.00 93.06 275 ARG A N 1
ATOM 2159 C CA . ARG A 1 275 ? 6.431 -1.086 13.220 1.00 93.06 275 ARG A CA 1
ATOM 2160 C C . ARG A 1 275 ? 5.170 -0.259 13.436 1.00 93.06 275 ARG A C 1
ATOM 2162 O O . ARG A 1 275 ? 4.641 -0.261 14.546 1.00 93.06 275 ARG A O 1
ATOM 2169 N N . GLU A 1 276 ? 4.676 0.402 12.394 1.00 90.31 276 GLU A N 1
ATOM 2170 C CA . GLU A 1 276 ? 3.446 1.196 12.460 1.00 90.31 276 GLU A CA 1
ATOM 2171 C C . GLU A 1 276 ? 2.244 0.335 12.847 1.00 90.31 276 GLU A C 1
ATOM 2173 O O . GLU A 1 276 ? 1.525 0.660 13.793 1.00 90.31 276 GLU A O 1
ATOM 2178 N N . ILE A 1 277 ? 2.082 -0.818 12.195 1.00 90.62 277 ILE A N 1
ATOM 2179 C CA . ILE A 1 277 ? 1.017 -1.774 12.504 1.00 90.62 277 ILE A CA 1
ATOM 2180 C C . ILE A 1 277 ? 1.105 -2.219 13.973 1.00 90.62 277 ILE A C 1
ATOM 2182 O O . ILE A 1 277 ? 0.110 -2.158 14.695 1.00 90.62 277 ILE A O 1
ATOM 2186 N N . LYS A 1 278 ? 2.295 -2.594 14.465 1.00 92.38 278 LYS A N 1
ATOM 2187 C CA . LYS A 1 278 ? 2.504 -2.999 15.870 1.00 92.38 278 LYS A CA 1
ATOM 2188 C C . LYS A 1 278 ? 2.111 -1.901 16.862 1.00 92.38 278 LYS A C 1
ATOM 2190 O O . LYS A 1 278 ? 1.478 -2.210 17.872 1.00 92.38 278 LYS A O 1
ATOM 2195 N N . ILE A 1 279 ? 2.450 -0.642 16.578 1.00 91.38 279 ILE A N 1
ATOM 2196 C CA . ILE A 1 279 ? 2.063 0.507 17.414 1.00 91.38 279 ILE A CA 1
ATOM 2197 C C . ILE A 1 279 ? 0.534 0.631 17.465 1.00 91.38 279 ILE A C 1
ATOM 2199 O O . ILE A 1 279 ? -0.041 0.677 18.554 1.00 91.38 279 ILE A O 1
ATOM 2203 N N . GLN A 1 280 ? -0.132 0.594 16.308 1.00 89.00 280 GLN A N 1
ATOM 2204 C CA . GLN A 1 280 ? -1.591 0.711 16.225 1.00 89.00 280 GLN A CA 1
ATOM 2205 C C . GLN A 1 280 ? -2.316 -0.434 16.942 1.00 89.00 280 GLN A C 1
ATOM 2207 O O . GLN A 1 280 ? -3.270 -0.187 17.682 1.00 89.00 280 GLN A O 1
ATOM 2212 N N . PHE A 1 281 ? -1.838 -1.673 16.794 1.00 90.31 281 PHE A N 1
ATOM 2213 C CA . PHE A 1 281 ? -2.366 -2.824 17.531 1.00 90.31 281 PHE A CA 1
ATOM 2214 C C . PHE A 1 281 ? -2.135 -2.711 19.043 1.00 90.31 281 PHE A C 1
ATOM 2216 O O . PHE A 1 281 ? -2.963 -3.182 19.820 1.00 90.31 281 PHE A O 1
ATOM 2223 N N . GLY A 1 282 ? -1.036 -2.090 19.480 1.00 90.06 282 GLY A N 1
ATOM 2224 C CA . GLY A 1 282 ? -0.777 -1.826 20.895 1.00 90.06 282 GLY A CA 1
ATOM 2225 C C . GLY A 1 282 ? -1.810 -0.884 21.517 1.00 90.06 282 GLY A C 1
ATOM 2226 O O . GLY A 1 282 ? -2.320 -1.158 22.601 1.00 90.06 282 GLY A O 1
ATOM 2227 N N . GLU A 1 283 ? -2.160 0.199 20.824 1.00 89.81 283 GLU A N 1
ATOM 2228 C CA . GLU A 1 283 ? -3.218 1.123 21.259 1.00 89.81 283 GLU A CA 1
ATOM 2229 C C . GLU A 1 283 ? -4.599 0.465 21.240 1.00 89.81 283 GLU A C 1
ATOM 2231 O O . GLU A 1 283 ? -5.383 0.630 22.173 1.00 89.81 283 GLU A O 1
ATOM 2236 N N . LEU A 1 284 ? -4.871 -0.332 20.206 1.00 91.00 284 LEU A N 1
ATOM 2237 C CA . LEU A 1 284 ? -6.117 -1.073 20.067 1.00 91.00 284 LEU A CA 1
ATOM 2238 C C . LEU A 1 284 ? -6.349 -2.037 21.237 1.00 91.00 284 LEU A C 1
ATOM 2240 O O . LEU A 1 284 ? -7.445 -2.079 21.786 1.00 91.00 284 LEU A O 1
ATOM 2244 N N . LYS A 1 285 ? -5.306 -2.768 21.653 1.00 92.31 285 LYS A N 1
ATOM 2245 C CA . LYS A 1 285 ? -5.370 -3.688 22.798 1.00 92.31 285 LYS A CA 1
ATOM 2246 C C . LYS A 1 285 ? -5.720 -2.970 24.098 1.00 92.31 285 LYS A C 1
ATOM 2248 O O . LYS A 1 285 ? -6.573 -3.455 24.830 1.00 92.31 285 LYS A O 1
ATOM 2253 N N . LYS A 1 286 ? -5.121 -1.803 24.361 1.00 92.44 286 LYS A N 1
ATOM 2254 C CA . LYS A 1 286 ? -5.448 -0.998 25.552 1.00 92.44 286 LYS A CA 1
ATOM 2255 C C . LYS A 1 286 ? -6.925 -0.598 25.564 1.00 92.44 286 LYS A C 1
ATOM 2257 O O . LYS A 1 286 ? -7.595 -0.756 26.576 1.00 92.44 286 LYS A O 1
ATOM 2262 N N . LEU A 1 287 ? -7.442 -0.150 24.420 1.00 90.56 287 LEU A N 1
ATOM 2263 C CA . LEU A 1 287 ? -8.842 0.253 24.301 1.00 90.56 287 LEU A CA 1
ATOM 2264 C C . LEU A 1 287 ? -9.806 -0.938 24.445 1.00 90.56 287 LEU A C 1
ATOM 2266 O O . LEU A 1 287 ? -10.853 -0.817 25.078 1.00 90.56 287 LEU A O 1
ATOM 2270 N N . GLU A 1 288 ? -9.443 -2.106 23.905 1.00 89.12 288 GLU A N 1
ATOM 2271 C CA . GLU A 1 288 ? -10.191 -3.349 24.123 1.00 89.12 288 GLU A CA 1
ATOM 2272 C C . GLU A 1 288 ? -10.194 -3.770 25.602 1.00 89.12 288 GLU A C 1
ATOM 2274 O O . GLU A 1 288 ? -11.231 -4.192 26.114 1.00 89.12 288 GLU A O 1
ATOM 2279 N N . GLU A 1 289 ? -9.064 -3.641 26.303 1.00 92.50 289 GLU A N 1
ATOM 2280 C CA . GLU A 1 289 ? -8.970 -3.917 27.741 1.00 92.50 289 GLU A CA 1
ATOM 2281 C C . GLU A 1 289 ? -9.871 -2.987 28.560 1.00 92.50 289 GLU A C 1
ATOM 2283 O O . GLU A 1 289 ? -10.562 -3.450 29.469 1.00 92.50 289 GLU A O 1
ATOM 2288 N N . ASP A 1 290 ? -9.908 -1.695 28.236 1.00 88.19 290 ASP A N 1
ATOM 2289 C CA . ASP A 1 290 ? -10.746 -0.718 28.938 1.00 88.19 290 ASP A CA 1
ATOM 2290 C C . ASP A 1 290 ? -12.239 -0.964 28.689 1.00 88.19 290 ASP A C 1
ATOM 2292 O O . ASP A 1 290 ? -13.033 -0.989 29.633 1.00 88.19 290 ASP A O 1
ATOM 2296 N N . TYR A 1 291 ? -12.616 -1.285 27.449 1.00 86.06 291 TYR A N 1
ATOM 2297 C CA . TYR A 1 291 ? -13.965 -1.743 27.121 1.00 86.06 291 TYR A CA 1
ATOM 2298 C C . TYR A 1 291 ? -14.376 -2.976 27.945 1.00 86.06 291 TYR A C 1
ATOM 2300 O O . TYR A 1 291 ? -15.471 -3.005 28.514 1.00 86.06 291 TYR A O 1
ATOM 2308 N N . LEU A 1 292 ? -13.500 -3.981 28.065 1.00 87.06 292 LEU A N 1
ATOM 2309 C CA . LEU A 1 292 ? -13.775 -5.186 28.853 1.00 87.06 292 LEU A CA 1
ATOM 2310 C C . LEU A 1 292 ? -13.933 -4.886 30.352 1.00 87.06 292 LEU A C 1
ATOM 2312 O O . LEU A 1 292 ? -14.828 -5.453 30.983 1.00 87.06 292 LEU A O 1
ATOM 2316 N N . LYS A 1 293 ? -13.120 -3.985 30.921 1.00 89.88 293 LYS A N 1
ATOM 2317 C CA . LYS A 1 293 ? -13.244 -3.564 32.331 1.00 89.88 293 LYS A CA 1
ATOM 2318 C C . LYS A 1 293 ? -14.609 -2.933 32.606 1.00 89.88 293 LYS A C 1
ATOM 2320 O O . LYS A 1 293 ? -15.303 -3.371 33.522 1.00 89.88 293 LYS A O 1
ATOM 2325 N N . ILE A 1 294 ? -15.040 -1.977 31.778 1.00 84.81 294 ILE A N 1
ATOM 2326 C CA . ILE A 1 294 ? -16.348 -1.319 31.947 1.00 84.81 294 ILE A CA 1
ATOM 2327 C C . ILE A 1 294 ? -17.488 -2.338 31.830 1.00 84.81 294 ILE A C 1
ATOM 2329 O O . ILE A 1 294 ? -18.435 -2.325 32.619 1.00 84.81 294 ILE A O 1
ATOM 2333 N N . GLN A 1 295 ? -17.391 -3.293 30.901 1.00 84.19 295 GLN A N 1
ATOM 2334 C CA . GLN A 1 295 ? -18.383 -4.365 30.810 1.00 84.19 295 GLN A CA 1
ATOM 2335 C C . GLN A 1 295 ? -18.462 -5.221 32.079 1.00 84.19 295 GLN A C 1
ATOM 2337 O O . GLN A 1 295 ? -19.566 -5.533 32.534 1.00 84.19 295 GLN A O 1
ATOM 2342 N N . GLN A 1 296 ? -17.321 -5.581 32.670 1.00 86.75 296 GLN A N 1
ATOM 2343 C CA . GLN A 1 296 ? -17.274 -6.338 33.924 1.00 86.75 296 GLN A CA 1
ATOM 2344 C C . GLN A 1 296 ? -17.897 -5.560 35.091 1.00 86.75 296 GLN A C 1
ATOM 2346 O O . GLN A 1 296 ? -18.624 -6.144 35.904 1.00 86.75 296 GLN A O 1
ATOM 2351 N N . GLU A 1 297 ? -17.671 -4.246 35.165 1.00 85.19 297 GLU A N 1
ATOM 2352 C CA . GLU A 1 297 ? -18.273 -3.383 36.185 1.00 85.19 297 GLU A CA 1
ATOM 2353 C C . GLU A 1 297 ? -19.800 -3.340 36.081 1.00 85.19 297 GLU A C 1
ATOM 2355 O O . GLU A 1 297 ? -20.494 -3.489 37.092 1.00 85.19 297 GLU A O 1
ATOM 2360 N N . ILE A 1 298 ? -20.335 -3.196 34.866 1.00 79.81 298 ILE A N 1
ATOM 2361 C CA . ILE A 1 298 ? -21.783 -3.168 34.617 1.00 79.81 298 ILE A CA 1
ATOM 2362 C C . ILE A 1 298 ? -22.428 -4.504 35.006 1.00 79.81 298 ILE A C 1
ATOM 2364 O O . ILE A 1 298 ? -23.477 -4.520 35.659 1.00 79.81 298 ILE A O 1
ATOM 2368 N N . VAL A 1 299 ? -21.803 -5.632 34.653 1.00 84.31 299 VAL A N 1
ATOM 2369 C CA . VAL A 1 299 ? -22.288 -6.969 35.042 1.00 84.31 299 VAL A CA 1
ATOM 2370 C C . VAL A 1 299 ? -22.280 -7.121 36.567 1.00 84.31 299 VAL A C 1
ATOM 2372 O O . VAL A 1 299 ? -23.295 -7.504 37.152 1.00 84.31 299 VAL A O 1
ATOM 2375 N N . SER A 1 300 ? -21.190 -6.715 37.223 1.00 86.19 300 SER A N 1
ATOM 2376 C CA . SER A 1 300 ? -21.051 -6.772 38.685 1.00 86.19 300 SER A CA 1
ATOM 2377 C C . SER A 1 300 ? -22.078 -5.896 39.417 1.00 86.19 300 SER A C 1
ATOM 2379 O O . SER A 1 300 ? -22.583 -6.278 40.477 1.00 86.19 300 SER A O 1
ATOM 2381 N N . LYS A 1 301 ? -22.414 -4.716 38.873 1.00 80.19 301 LYS A N 1
ATOM 2382 C CA . LYS A 1 301 ? -23.470 -3.837 39.406 1.00 80.19 301 LYS A CA 1
ATOM 2383 C C . LYS A 1 301 ? -24.848 -4.496 39.302 1.00 80.19 301 LYS A C 1
ATOM 2385 O O . LYS A 1 301 ? -25.530 -4.621 40.320 1.00 80.19 301 LYS A O 1
ATOM 2390 N N . LYS A 1 302 ? -25.205 -5.034 38.127 1.00 77.44 302 LYS A N 1
ATOM 2391 C CA . LYS A 1 302 ? -26.484 -5.745 37.925 1.00 77.44 302 LYS A CA 1
ATOM 2392 C C . LYS A 1 302 ? -26.645 -6.959 38.851 1.00 77.44 302 LYS A C 1
ATOM 2394 O O . LYS A 1 302 ? -27.750 -7.222 39.328 1.00 77.44 302 LYS A O 1
ATOM 2399 N N . GLU A 1 303 ? -25.576 -7.701 39.142 1.00 76.06 303 GLU A N 1
ATOM 2400 C CA . GLU A 1 303 ? -25.622 -8.819 40.099 1.00 76.06 303 GLU A CA 1
ATOM 2401 C C . GLU A 1 303 ? -25.865 -8.360 41.546 1.00 76.06 303 GLU A C 1
ATOM 2403 O O . GLU A 1 303 ? -26.683 -8.953 42.263 1.00 76.06 303 GLU A O 1
ATOM 2408 N N . LYS A 1 304 ? -25.216 -7.267 41.973 1.00 69.81 304 LYS A N 1
ATOM 2409 C CA . LYS A 1 304 ? -25.429 -6.681 43.306 1.00 69.81 304 LYS A CA 1
ATOM 2410 C C . LYS A 1 304 ? -26.873 -6.211 43.492 1.00 69.81 304 LYS A C 1
ATOM 2412 O O . LYS A 1 304 ? -27.447 -6.477 44.553 1.00 69.81 304 LYS A O 1
ATOM 2417 N N . ASP A 1 305 ? -27.489 -5.611 42.479 1.00 62.25 305 ASP A N 1
ATOM 2418 C CA . ASP A 1 305 ? -28.880 -5.147 42.558 1.00 62.25 305 ASP A CA 1
ATOM 2419 C C . ASP A 1 305 ? -29.887 -6.304 42.608 1.00 62.25 305 ASP A C 1
ATOM 2421 O O . ASP A 1 305 ? -30.803 -6.288 43.438 1.00 62.25 305 ASP A O 1
ATOM 2425 N N . LYS A 1 306 ? -29.651 -7.387 41.852 1.00 66.06 306 LYS A N 1
ATOM 2426 C CA . LYS A 1 306 ? -30.444 -8.628 41.962 1.00 66.06 306 LYS A CA 1
ATOM 2427 C C . LYS A 1 306 ? -30.371 -9.252 43.362 1.00 66.06 306 LYS A C 1
ATOM 2429 O O . LYS A 1 306 ? -31.380 -9.741 43.874 1.00 66.06 306 LYS A O 1
ATOM 2434 N N . SER A 1 307 ? -29.205 -9.214 44.014 1.00 54.75 307 SER A N 1
ATOM 2435 C CA . SER A 1 307 ? -29.035 -9.741 45.380 1.00 54.75 307 SER A CA 1
ATOM 2436 C C . SER A 1 307 ? -29.752 -8.897 46.450 1.00 54.75 307 SER A C 1
ATOM 2438 O O . SER A 1 307 ? -30.302 -9.445 47.411 1.00 54.75 307 SER A O 1
ATOM 2440 N N . LYS A 1 308 ? -29.811 -7.568 46.268 1.00 56.06 308 LYS A N 1
ATOM 2441 C CA . LYS A 1 308 ? -30.559 -6.644 47.138 1.00 56.06 308 LYS A CA 1
ATOM 2442 C C . LYS A 1 308 ? -32.073 -6.781 46.952 1.00 56.06 308 LYS A C 1
ATOM 2444 O O . LYS A 1 308 ? -32.794 -6.725 47.947 1.00 56.06 308 LYS A O 1
ATOM 2449 N N . GLY A 1 309 ? -32.543 -7.001 45.721 1.00 51.97 309 GLY A N 1
ATOM 2450 C CA . GLY A 1 309 ? -33.951 -7.286 45.415 1.00 51.97 309 GLY A CA 1
ATOM 2451 C C . GLY A 1 309 ? -34.452 -8.551 46.116 1.00 51.97 309 GLY A C 1
ATOM 2452 O O . GLY A 1 309 ? -35.412 -8.485 46.879 1.00 51.97 309 GLY A O 1
ATOM 2453 N N . LYS A 1 310 ? -33.711 -9.664 45.992 1.00 53.84 310 LYS A N 1
ATOM 2454 C CA . LYS A 1 310 ? -34.031 -10.920 46.697 1.00 53.84 310 LYS A CA 1
ATOM 2455 C C . LYS A 1 310 ? -34.036 -10.771 48.222 1.00 53.84 310 LYS A C 1
ATOM 2457 O O . LYS A 1 310 ? -34.918 -11.306 48.883 1.00 53.84 310 LYS A O 1
ATOM 2462 N N . LYS A 1 311 ? -33.098 -10.013 48.808 1.00 52.16 311 LYS A N 1
ATOM 2463 C CA . LYS A 1 311 ? -33.110 -9.731 50.259 1.00 52.16 311 LYS A CA 1
ATOM 2464 C C . LYS A 1 311 ? -34.322 -8.895 50.691 1.00 52.16 311 LYS A C 1
ATOM 2466 O O . LYS A 1 311 ? -34.861 -9.158 51.759 1.00 52.16 311 LYS A O 1
ATOM 2471 N N . LYS A 1 312 ? -34.769 -7.920 49.890 1.00 53.91 312 LYS A N 1
ATOM 2472 C CA . LYS A 1 312 ? -35.979 -7.127 50.186 1.00 53.91 312 LYS A CA 1
ATOM 2473 C C . LYS A 1 312 ? -37.262 -7.958 50.085 1.00 53.91 312 LYS A C 1
ATOM 2475 O O . LYS A 1 312 ? -38.129 -7.798 50.936 1.00 53.91 312 LYS A O 1
ATOM 2480 N N . GLU A 1 313 ? -37.365 -8.867 49.115 1.00 49.94 313 GLU A N 1
ATOM 2481 C CA . GLU A 1 313 ? -38.501 -9.798 49.010 1.00 49.94 313 GLU A CA 1
ATOM 2482 C C . GLU A 1 313 ? -38.576 -10.751 50.209 1.00 49.94 313 GLU A C 1
ATOM 2484 O O . GLU A 1 313 ? -39.633 -10.857 50.821 1.00 49.94 313 GLU A O 1
ATOM 2489 N N . ILE A 1 314 ? -37.452 -11.347 50.627 1.00 57.88 314 ILE A N 1
ATOM 2490 C CA . ILE A 1 314 ? -37.401 -12.257 51.789 1.00 57.88 314 ILE A CA 1
ATOM 2491 C C . ILE A 1 314 ? -37.752 -11.529 53.105 1.00 57.88 314 ILE A C 1
ATOM 2493 O O . ILE A 1 314 ? -38.395 -12.093 53.991 1.00 57.88 314 ILE A O 1
ATOM 2497 N N . ILE A 1 315 ? -37.358 -10.258 53.251 1.00 56.44 315 ILE A N 1
ATOM 2498 C CA . ILE A 1 315 ? -37.711 -9.432 54.422 1.00 56.44 315 ILE A CA 1
ATOM 2499 C C . ILE A 1 315 ? -39.199 -9.036 54.404 1.00 56.44 315 ILE A C 1
ATOM 2501 O O . ILE A 1 315 ? -39.816 -8.907 55.460 1.00 56.44 315 ILE A O 1
ATOM 2505 N N . ASN A 1 316 ? -39.799 -8.848 53.227 1.00 53.41 316 ASN A N 1
ATOM 2506 C CA . ASN A 1 316 ? -41.221 -8.524 53.111 1.00 53.41 316 ASN A CA 1
ATOM 2507 C C . ASN A 1 316 ? -42.122 -9.744 53.350 1.00 53.41 316 ASN A C 1
ATOM 2509 O O . ASN A 1 316 ? -43.152 -9.597 54.004 1.00 53.41 316 ASN A O 1
ATOM 2513 N N . THR A 1 317 ? -41.727 -10.942 52.907 1.00 51.75 317 THR A N 1
ATOM 2514 C CA . THR A 1 317 ? -42.467 -12.184 53.198 1.00 51.75 317 THR A CA 1
ATOM 2515 C C . THR A 1 317 ? -42.426 -12.522 54.688 1.00 51.75 317 THR A C 1
ATOM 2517 O O . THR A 1 317 ? -43.462 -12.756 55.295 1.00 51.75 317 THR A O 1
ATOM 2520 N N . THR A 1 318 ? -41.256 -12.405 55.325 1.00 51.44 318 THR A N 1
ATOM 2521 C CA . THR A 1 318 ? -41.111 -12.640 56.777 1.00 51.44 318 THR A CA 1
ATOM 2522 C C . THR A 1 318 ? -41.864 -11.624 57.645 1.00 51.44 318 THR A C 1
ATOM 2524 O O . THR A 1 318 ? -42.344 -11.984 58.718 1.00 51.44 318 THR A O 1
ATOM 2527 N N . LYS A 1 319 ? -42.030 -10.373 57.186 1.00 51.97 319 LYS A N 1
ATOM 2528 C CA . LYS A 1 319 ? -42.873 -9.364 57.858 1.00 51.97 319 LYS A CA 1
ATOM 2529 C C . LYS A 1 319 ? -44.377 -9.610 57.690 1.00 51.97 319 LYS A C 1
ATOM 2531 O O . LYS A 1 319 ? -45.137 -9.299 58.608 1.00 51.97 319 LYS A O 1
ATOM 2536 N N . MET A 1 320 ? -44.817 -10.150 56.550 1.00 47.47 320 MET A N 1
ATOM 2537 C CA . MET A 1 320 ? -46.218 -10.550 56.361 1.00 47.47 320 MET A CA 1
ATOM 2538 C C . MET A 1 320 ? -46.581 -11.746 57.249 1.00 47.47 320 MET A C 1
ATOM 2540 O O . MET A 1 320 ? -47.612 -11.699 57.915 1.00 47.47 320 MET A O 1
ATOM 2544 N N . ASP A 1 321 ? -45.696 -12.737 57.368 1.00 47.44 321 ASP A N 1
ATOM 2545 C CA . ASP A 1 321 ? -45.919 -13.908 58.229 1.00 47.44 321 ASP A CA 1
ATOM 2546 C C . ASP A 1 321 ? -45.965 -13.537 59.727 1.00 47.44 321 ASP A C 1
ATOM 2548 O O . ASP A 1 321 ? -46.775 -14.077 60.479 1.00 47.44 321 ASP A O 1
ATOM 2552 N N . SER A 1 322 ? -45.178 -12.545 60.171 1.00 51.75 322 SER A N 1
ATOM 2553 C CA . SER A 1 322 ? -45.230 -12.039 61.556 1.00 51.75 322 SER A CA 1
ATOM 2554 C C . SER A 1 322 ? -46.487 -11.223 61.896 1.00 51.75 322 SER A C 1
ATOM 2556 O O . SER A 1 322 ? -46.847 -11.129 63.066 1.00 51.75 322 SER A O 1
ATOM 2558 N N . ASN A 1 323 ? -47.170 -10.644 60.900 1.00 51.62 323 ASN A N 1
ATOM 2559 C CA . ASN A 1 323 ? -48.414 -9.890 61.110 1.00 51.62 323 ASN A CA 1
ATOM 2560 C C . ASN A 1 323 ? -49.667 -10.781 61.108 1.00 51.62 323 ASN A C 1
ATOM 2562 O O . ASN A 1 323 ? -50.696 -10.364 61.627 1.00 51.62 323 ASN A O 1
ATOM 2566 N N . ILE A 1 324 ? -49.586 -12.002 60.570 1.00 52.84 324 ILE A N 1
ATOM 2567 C CA . ILE A 1 324 ? -50.689 -12.982 60.587 1.00 52.84 324 ILE A CA 1
ATOM 2568 C C . ILE A 1 324 ? -50.765 -13.720 61.941 1.00 52.84 324 ILE A C 1
ATOM 2570 O O . ILE A 1 324 ? -51.822 -14.215 62.313 1.00 52.84 324 ILE A O 1
ATOM 2574 N N . LEU A 1 325 ? -49.677 -13.746 62.720 1.00 47.56 325 LEU A N 1
ATOM 2575 C CA . LEU A 1 325 ? -49.601 -14.402 64.038 1.00 47.56 325 LEU A CA 1
ATOM 2576 C C . LEU A 1 325 ? -50.037 -13.527 65.232 1.00 47.56 325 LEU A C 1
ATOM 2578 O O . LEU A 1 325 ? -50.094 -14.031 66.349 1.00 47.56 325 LEU A O 1
ATOM 2582 N N . ASN A 1 326 ? -50.342 -12.243 65.013 1.00 47.94 326 ASN A N 1
ATOM 2583 C CA . ASN A 1 326 ? -50.705 -11.278 66.063 1.00 47.94 326 ASN A CA 1
ATOM 2584 C C . ASN A 1 326 ? -52.185 -10.841 66.028 1.00 47.94 326 ASN A C 1
ATOM 2586 O O . ASN A 1 326 ? -52.516 -9.812 66.622 1.00 47.94 326 ASN A O 1
ATOM 2590 N N . HIS A 1 327 ? -53.062 -11.584 65.342 1.00 45.22 327 HIS A N 1
ATOM 2591 C CA . HIS A 1 327 ? -54.480 -11.240 65.209 1.00 45.22 327 HIS A CA 1
ATOM 2592 C C . HIS A 1 327 ? -55.440 -12.311 65.714 1.00 45.22 327 HIS A C 1
ATOM 2594 O O . HIS A 1 327 ? -55.141 -13.511 65.522 1.00 45.22 327 HIS A O 1
#

Organism: Polyplax serrata (NCBI:txid468196)

Sequence (327 aa):
MVLRSVALFMRHRPIPSKTPDSFWRKRKFFKFAALHNQRLEAACEEHGFTFNLMRESLIRSNVLLNRKILVDLAVWEPRTFKCLTDFAWTKAKSEGLNGINELGDPPPGVILKPMPVRSVQTTHFGRKILGCSSIALAFVKCEGLFDSERLKTENLSHEQCIKQACLHSVNSASTLLLTTASTLLDFCSNYKDSLNQILFLLEAVQTVEGDNPELWDTVVEVRAQVNKAKAAVNKLTLYMENVEKVVTATTEAAFLAGAEYMCSTLCEQLDSAQREIKIQFGELKKLEEDYLKIQQEIVSKKEKDKSKGKKKEIINTTKMDSNILNH

Secondary structure (DSSP, 8-state):
--HHHHHHHTT-----SS-HHHHHHHHHHHHHHHHHHHHHHHHHHHTT--HHHHHHHHHHTT----HHHHHHHHHH-HHHHHHHHHHHHHHHHHHT-TTGGGS-PPPTT-------------------------------------------S----HHHHHHHHHHHHHHHHHHHHHHHHHHHHHHHHHHHHHHHHHHHHHHHHHH--S--HHHHHHHHHHHHHHHHHHHHHHHHHHHHHHHHHHHHHHHHHHHHTT-HHHHHHHHHHHHHHHHHHHHHHHHHHHHHHHHHHHHHHHHHHHHHHHHHHHHHHHHHHHHHHHHHTT-